Protein AF-A0A2P2IAD2-F1 (afdb_monomer_lite)

Foldseek 3Di:
DDDPDADDDDDDPPVCVQCPQVQQWDAKEWEQAPWKIKIKTKGKDKDWDFDDPPPPDDDDDDDDDDPDDPPVGTDIDIDMDMHMHMDTNSCVLVVLLVCQVRHVPPDPPAEAAYEYEYPCLVVCQVVNCVSRNHHYDYDYNVLCVLVVVLCCLQPPFQPDWDADPPDVVRIDGDNDDNDPDFDWDWDADCWIWIKTRGDSPDIDGPDTGNPGVVVLVVVLCVVPVDDDDVSSVVVVVVDD

Sequence (240 aa):
MSSRSYAGSIQLPDTNIIFRNIKSAKRFAIDIGGSLTKIAYYSTIAYRKALYNISGDDSQGTNQQSGGSESDLYETSEIERLHFVKFETKYIEQCLDFLRINLLGRESVSGKIIKVTGGGAYKYSDLIQEKLGLIVDKEDEMACLIKGCNFLLRNIPDEQFEFDKHGDPQYKFINSDPNIFPYLLVNIGSGVSIMKVESDSSYERIGGTSLGGGTFWGLGSLLTGAHGFDELLDLASEGD

InterPro domains:
  IPR004567 Type II pantothenate kinase [PF03630] (27-240)
  IPR004567 Type II pantothenate kinase [PTHR12280] (10-240)
  IPR043129 ATPase, nucleotide binding domain [SSF53067] (26-159)
  IPR043129 ATPase, nucleotide binding domain [SSF53067] (131-240)

Radius of gyration: 24.37 Å; chains: 1; bounding box: 52×89×52 Å

pLDDT: mean 82.77, std 17.88, range [31.84, 98.12]

Secondary structure (DSSP, 8-state)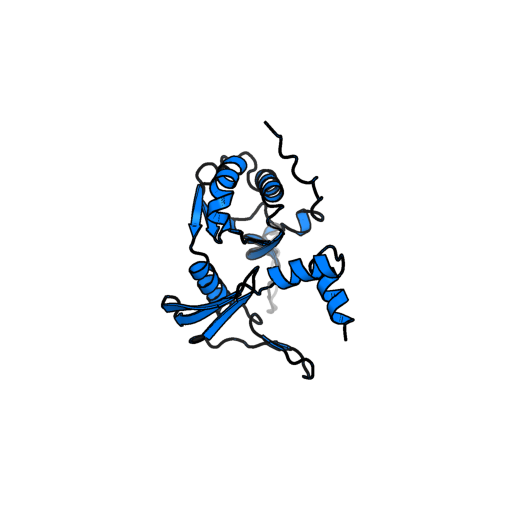:
-----PPP----S-HHHHSTTGGGEEEEEEEE-SSEEEEEEEEEEEEEEE-------------------GGGSEEEEEEEEEEEEEEEGGGHHHHHHHHHHHH--SS--TT-EEEEESTHHHHTHHHHHHHH-PEEEE--HHHHHHHHHHHHHHHSTT-EEEE-TT-SSSEEEE---S---SEEEEEESSSEEEEEESSSS-EEEEEEES-SHHHHHHHHHHHH---SHHHHHHHHHT--

Organism: NCBI:txid1518452

Structure (mmCIF, N/CA/C/O backbon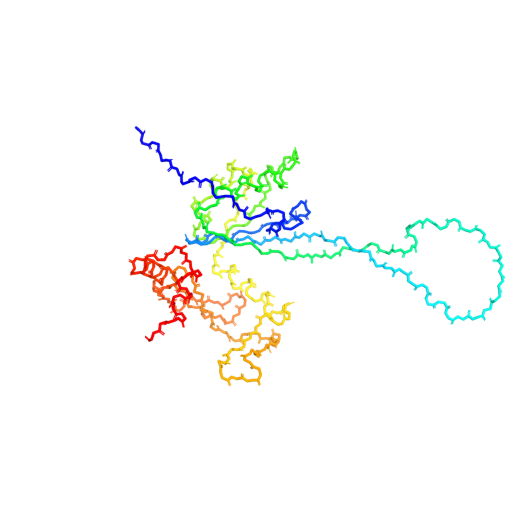e):
data_AF-A0A2P2IAD2-F1
#
_entry.id   AF-A0A2P2IAD2-F1
#
loop_
_atom_site.group_PDB
_atom_site.id
_atom_site.type_symbol
_atom_site.label_atom_id
_atom_site.label_alt_id
_atom_site.label_comp_id
_atom_site.label_asym_id
_atom_site.label_entity_id
_atom_site.label_seq_id
_atom_site.pdbx_PDB_ins_code
_atom_site.Cartn_x
_atom_site.Cartn_y
_atom_site.Cartn_z
_atom_site.occupancy
_atom_site.B_iso_or_equiv
_atom_site.auth_seq_id
_atom_site.auth_comp_id
_atom_site.auth_asym_id
_atom_site.auth_atom_id
_atom_site.pdbx_PDB_model_num
ATOM 1 N N . MET A 1 1 ? -16.824 33.385 1.724 1.00 34.34 1 MET A N 1
ATOM 2 C CA . MET A 1 1 ? -16.295 32.049 2.074 1.00 34.34 1 MET A CA 1
ATOM 3 C C . MET A 1 1 ? -16.659 31.106 0.940 1.00 34.34 1 MET A C 1
ATOM 5 O O . MET A 1 1 ? -17.838 30.883 0.718 1.00 34.34 1 MET A O 1
ATOM 9 N N . SER A 1 2 ? -15.675 30.668 0.153 1.00 32.25 2 SER A N 1
ATOM 10 C CA . SER A 1 2 ? -15.889 29.794 -1.007 1.00 32.25 2 SER A CA 1
ATOM 11 C C . SER A 1 2 ? -16.100 28.359 -0.527 1.00 32.25 2 SER A C 1
ATOM 13 O O . SER A 1 2 ? -15.163 27.746 -0.018 1.00 32.25 2 SER A O 1
ATOM 15 N N . SER A 1 3 ? -17.312 27.826 -0.670 1.00 33.31 3 SER A N 1
ATOM 16 C CA . SER A 1 3 ? -17.606 26.411 -0.439 1.00 33.31 3 SER A CA 1
ATOM 17 C C . SER A 1 3 ? -16.845 25.571 -1.467 1.00 33.31 3 SER A C 1
ATOM 19 O O . SER A 1 3 ? -17.131 25.644 -2.661 1.00 33.31 3 SER A O 1
ATOM 21 N N . ARG A 1 4 ? -15.855 24.789 -1.025 1.00 31.84 4 ARG A N 1
ATOM 22 C CA . ARG A 1 4 ? -15.232 23.758 -1.865 1.00 31.84 4 ARG A CA 1
ATOM 23 C C . ARG A 1 4 ? -16.286 22.683 -2.140 1.00 31.84 4 ARG A C 1
ATOM 25 O O . ARG A 1 4 ? -16.574 21.884 -1.256 1.00 31.84 4 ARG A O 1
ATOM 32 N N . SER A 1 5 ? -16.884 22.678 -3.331 1.00 35.00 5 SER A N 1
ATOM 33 C CA . SER A 1 5 ? -17.691 21.542 -3.781 1.00 35.00 5 SER A CA 1
ATOM 34 C C . SER A 1 5 ? -16.739 20.440 -4.238 1.00 35.00 5 SER A C 1
ATOM 36 O O . SER A 1 5 ? -16.076 20.577 -5.268 1.00 35.00 5 SER A O 1
ATOM 38 N N . TYR A 1 6 ? -16.618 19.379 -3.446 1.00 41.12 6 TYR A N 1
ATOM 39 C CA . TYR A 1 6 ? -15.834 18.209 -3.824 1.00 41.12 6 TYR A CA 1
ATOM 40 C C . TYR A 1 6 ? -16.573 17.371 -4.873 1.00 41.12 6 TYR A C 1
ATOM 42 O O . TYR A 1 6 ? -17.800 17.418 -4.973 1.00 41.12 6 TYR A O 1
ATOM 50 N N . ALA A 1 7 ? -15.793 16.650 -5.681 1.00 33.72 7 ALA A N 1
ATOM 51 C CA . ALA A 1 7 ? -16.266 15.847 -6.801 1.00 33.72 7 ALA A CA 1
ATOM 52 C C . ALA A 1 7 ? -17.394 14.884 -6.388 1.00 33.72 7 ALA A C 1
ATOM 54 O O . ALA A 1 7 ? -17.344 14.274 -5.319 1.00 33.72 7 ALA A O 1
ATOM 55 N N . GLY A 1 8 ? -18.405 14.772 -7.255 1.00 34.62 8 GLY A N 1
ATOM 56 C CA . GLY A 1 8 ? -19.574 13.921 -7.053 1.00 34.62 8 GLY A CA 1
ATOM 57 C C . GLY A 1 8 ? -19.213 12.456 -6.802 1.00 34.62 8 GLY A C 1
ATOM 58 O O . GLY A 1 8 ? -18.186 11.955 -7.260 1.00 34.62 8 GLY A O 1
ATOM 59 N N . SER A 1 9 ? -20.076 11.782 -6.042 1.00 34.31 9 SER A N 1
ATOM 60 C CA . SER A 1 9 ? -19.929 10.392 -5.617 1.00 34.31 9 SER A CA 1
ATOM 61 C C . SER A 1 9 ? -19.741 9.449 -6.808 1.00 34.31 9 SER A C 1
ATOM 63 O O . SER A 1 9 ? -20.677 9.235 -7.578 1.00 34.31 9 SER A O 1
ATOM 65 N N . ILE A 1 10 ? -18.568 8.825 -6.920 1.00 37.38 10 ILE A N 1
ATOM 66 C CA . ILE A 1 10 ? -18.459 7.563 -7.652 1.00 37.38 10 ILE A CA 1
ATOM 67 C C . ILE A 1 10 ? -19.111 6.488 -6.785 1.00 37.38 10 ILE A C 1
ATOM 69 O O . ILE A 1 10 ? -18.783 6.348 -5.605 1.00 37.38 10 ILE A O 1
ATOM 73 N N . GLN A 1 11 ? -20.045 5.736 -7.366 1.00 37.97 11 GLN A N 1
ATOM 74 C CA . GLN A 1 11 ? -20.471 4.474 -6.781 1.00 37.97 11 GLN A CA 1
ATOM 75 C C . GLN A 1 11 ? -19.302 3.499 -6.899 1.00 37.97 11 GLN A C 1
ATOM 77 O O . GLN A 1 11 ? -18.909 3.118 -8.000 1.00 37.97 11 GLN A O 1
ATOM 82 N N . LEU A 1 12 ? -18.718 3.133 -5.759 1.00 44.25 12 LEU A N 1
ATOM 83 C CA . LEU A 1 12 ? -17.781 2.018 -5.704 1.00 44.25 12 LEU A CA 1
ATOM 84 C C . LEU A 1 12 ? -18.503 0.759 -6.231 1.00 44.25 12 LEU A C 1
ATOM 86 O O . LEU A 1 12 ? -19.685 0.589 -5.909 1.00 44.25 12 LEU A O 1
ATOM 90 N N . PRO A 1 13 ? -17.833 -0.108 -7.020 1.00 49.22 13 PRO A N 1
ATOM 91 C CA . PRO A 1 13 ? -18.391 -1.390 -7.449 1.00 49.22 13 PRO A CA 1
ATOM 92 C C . PRO A 1 13 ? -18.992 -2.138 -6.263 1.00 49.22 13 PRO A C 1
ATOM 94 O O . PRO A 1 13 ? -18.511 -1.967 -5.142 1.00 49.22 13 PRO A O 1
ATOM 97 N N . ASP A 1 14 ? -20.025 -2.943 -6.522 1.00 49.31 14 ASP A N 1
ATOM 98 C CA . ASP A 1 14 ? -20.901 -3.553 -5.518 1.00 49.31 14 ASP A CA 1
ATOM 99 C C . ASP A 1 14 ? -20.151 -3.893 -4.215 1.00 49.31 14 ASP A C 1
ATOM 101 O O . ASP A 1 14 ? -19.340 -4.819 -4.142 1.00 49.31 14 ASP A O 1
ATOM 105 N N . THR A 1 15 ? -20.326 -3.039 -3.205 1.00 51.97 15 THR A N 1
ATOM 106 C CA . THR A 1 15 ? -19.369 -2.875 -2.089 1.00 51.97 15 THR A CA 1
ATOM 107 C C . THR A 1 15 ? -19.195 -4.122 -1.219 1.00 51.97 15 THR A C 1
ATOM 109 O O . THR A 1 15 ? -18.157 -4.290 -0.573 1.00 51.97 15 THR A O 1
ATOM 112 N N . ASN A 1 16 ? -20.163 -5.043 -1.273 1.00 51.88 16 ASN A N 1
ATOM 113 C CA . ASN A 1 16 ? -20.085 -6.373 -0.665 1.00 51.88 16 ASN A CA 1
ATOM 114 C C . ASN A 1 16 ? -18.981 -7.253 -1.284 1.00 51.88 16 ASN A C 1
ATOM 116 O O . ASN A 1 16 ? -18.467 -8.152 -0.618 1.00 51.88 16 ASN A O 1
ATOM 120 N N . ILE A 1 17 ? -18.597 -7.002 -2.540 1.00 59.62 17 ILE A N 1
ATOM 121 C CA . ILE A 1 17 ? -17.505 -7.706 -3.225 1.00 59.62 17 ILE A CA 1
ATOM 122 C C . ILE A 1 17 ? -16.147 -7.164 -2.775 1.00 59.62 17 ILE A C 1
ATOM 124 O O . ILE A 1 17 ? -15.214 -7.951 -2.613 1.00 59.62 17 ILE A O 1
ATOM 128 N N . ILE A 1 18 ? -16.044 -5.847 -2.565 1.00 67.50 18 ILE A N 1
ATOM 129 C CA . ILE A 1 18 ? -14.786 -5.164 -2.225 1.00 67.50 18 ILE A CA 1
ATOM 130 C C . ILE A 1 18 ? -14.412 -5.416 -0.760 1.00 67.50 18 ILE A C 1
ATOM 132 O O . ILE A 1 18 ? -13.274 -5.766 -0.457 1.00 67.50 18 ILE A O 1
ATOM 136 N N . PHE A 1 19 ? -15.373 -5.285 0.156 1.00 75.06 19 PHE A N 1
ATOM 137 C CA . PHE A 1 19 ? -15.155 -5.447 1.593 1.00 75.06 19 PHE A CA 1
ATOM 138 C C . PHE A 1 19 ? -15.789 -6.743 2.121 1.00 75.06 19 PHE A C 1
ATOM 140 O O . PHE A 1 19 ? -16.749 -6.737 2.897 1.00 75.06 19 PHE A O 1
ATOM 147 N N . ARG A 1 20 ? -15.258 -7.886 1.672 1.00 77.81 20 ARG A N 1
ATOM 148 C CA . ARG A 1 20 ? -15.748 -9.217 2.065 1.00 77.81 20 ARG A CA 1
ATOM 149 C C . ARG A 1 20 ? -15.598 -9.451 3.564 1.00 77.81 20 ARG A C 1
ATOM 151 O O . ARG A 1 20 ? -14.560 -9.174 4.147 1.00 77.81 20 ARG A O 1
ATOM 158 N N . ASN A 1 21 ? -16.632 -10.015 4.188 1.00 78.56 21 ASN A N 1
ATOM 159 C CA . ASN A 1 21 ? -16.622 -10.370 5.614 1.00 78.56 21 ASN A CA 1
ATOM 160 C C . ASN A 1 21 ? -16.284 -9.192 6.551 1.00 78.56 21 ASN A C 1
ATOM 162 O O . ASN A 1 21 ? -15.900 -9.399 7.697 1.00 78.56 21 ASN A O 1
ATOM 166 N N . ILE A 1 22 ? -16.481 -7.949 6.099 1.00 79.88 22 ILE A N 1
ATOM 167 C CA . ILE A 1 22 ? -16.132 -6.755 6.875 1.00 79.88 22 ILE A CA 1
ATOM 168 C C . ILE A 1 22 ? -16.850 -6.693 8.230 1.00 79.88 22 ILE A C 1
ATOM 170 O O . ILE A 1 22 ? -16.280 -6.229 9.209 1.00 79.88 22 ILE A O 1
ATOM 174 N N . LYS A 1 23 ? -18.066 -7.241 8.324 1.00 79.81 23 LYS A N 1
ATOM 175 C CA . LYS A 1 23 ? -18.826 -7.312 9.583 1.00 79.81 23 LYS A CA 1
ATOM 176 C C . LYS A 1 23 ? -18.169 -8.196 10.652 1.00 79.81 23 LYS A C 1
ATOM 178 O O . LYS A 1 23 ? -18.425 -7.979 11.828 1.00 79.81 23 LYS A O 1
ATOM 183 N N . SER A 1 24 ? -17.350 -9.178 10.263 1.00 78.81 24 SER A N 1
ATOM 184 C CA . SER A 1 24 ? -16.574 -10.025 11.187 1.00 78.81 24 SER A CA 1
ATOM 185 C C . SER A 1 24 ? -15.104 -9.606 11.277 1.00 78.81 24 SER A C 1
ATOM 187 O O . SER A 1 24 ? -14.268 -10.350 11.796 1.00 78.81 24 SER A O 1
ATOM 189 N N . ALA A 1 25 ? -14.760 -8.424 10.763 1.00 81.31 25 ALA A N 1
ATOM 190 C CA . ALA A 1 25 ? -13.403 -7.918 10.829 1.00 81.31 25 ALA A CA 1
ATOM 191 C C . ALA A 1 25 ? -13.024 -7.533 12.263 1.00 81.31 25 ALA A C 1
ATOM 193 O O . ALA A 1 25 ? -13.753 -6.822 12.956 1.00 81.31 25 ALA A O 1
ATOM 194 N N . LYS A 1 26 ? -11.849 -7.991 12.698 1.00 77.56 26 LYS A N 1
ATOM 195 C CA . LYS A 1 26 ? -11.378 -7.807 14.078 1.00 77.56 26 LYS A CA 1
ATOM 196 C C . LYS A 1 26 ? -10.418 -6.628 14.224 1.00 77.56 26 LYS A C 1
ATOM 198 O O . LYS A 1 26 ? -10.415 -5.969 15.262 1.00 77.56 26 LYS A O 1
ATOM 203 N N . ARG A 1 27 ? -9.589 -6.359 13.209 1.00 82.06 27 ARG A N 1
ATOM 204 C CA . ARG A 1 27 ? -8.638 -5.233 13.188 1.00 82.06 27 ARG A CA 1
ATOM 205 C C . ARG A 1 27 ? -8.482 -4.662 11.788 1.00 82.06 27 ARG A C 1
ATOM 207 O O . ARG A 1 27 ? -8.570 -5.401 10.812 1.00 82.06 27 ARG A O 1
ATOM 214 N N . PHE A 1 28 ? -8.175 -3.369 11.743 1.00 86.88 28 PHE A N 1
ATOM 215 C CA . PHE A 1 28 ? -7.931 -2.589 10.536 1.00 86.88 28 PHE A CA 1
ATOM 216 C C . PHE A 1 28 ? -6.588 -1.876 10.630 1.00 86.88 28 PHE A C 1
ATOM 218 O O . PHE A 1 28 ? -6.233 -1.350 11.687 1.00 86.88 28 PHE A O 1
ATOM 225 N N . ALA A 1 29 ? -5.890 -1.820 9.504 1.00 93.50 29 ALA A N 1
ATOM 226 C CA . ALA A 1 29 ? -4.761 -0.939 9.278 1.00 93.50 29 ALA A CA 1
ATOM 227 C C . ALA A 1 29 ? -4.952 -0.209 7.945 1.00 93.50 29 ALA A C 1
ATOM 229 O O . ALA A 1 29 ? -5.491 -0.781 6.992 1.00 93.50 29 ALA A O 1
ATOM 230 N N . ILE A 1 30 ? -4.529 1.052 7.886 1.00 95.81 30 ILE A N 1
ATOM 231 C CA . ILE A 1 30 ? -4.648 1.885 6.688 1.00 95.81 30 ILE A CA 1
ATOM 232 C C . ILE A 1 30 ? -3.280 2.478 6.339 1.00 95.81 30 ILE A C 1
ATOM 234 O O . ILE A 1 30 ? -2.652 3.116 7.176 1.00 95.81 30 ILE A O 1
ATOM 238 N N . ASP A 1 31 ? -2.838 2.314 5.098 1.00 97.69 31 ASP A N 1
ATOM 239 C CA . ASP A 1 31 ? -1.742 3.085 4.504 1.00 97.69 31 ASP A CA 1
ATOM 240 C C . ASP A 1 31 ? -2.341 4.161 3.593 1.00 97.69 31 ASP A C 1
ATOM 242 O O . ASP A 1 31 ? -2.949 3.848 2.565 1.00 97.69 31 ASP A O 1
ATOM 246 N N . ILE A 1 32 ? -2.193 5.431 3.974 1.00 97.44 32 ILE A N 1
ATOM 247 C CA . ILE A 1 32 ? -2.714 6.565 3.209 1.00 97.44 32 ILE A CA 1
ATOM 248 C C . ILE A 1 32 ? -1.559 7.247 2.473 1.00 97.44 32 ILE A C 1
ATOM 250 O O . ILE A 1 32 ? -0.937 8.189 2.971 1.00 97.44 32 ILE A O 1
ATOM 254 N N . GLY A 1 33 ? -1.305 6.794 1.247 1.00 94.75 33 GLY A N 1
ATOM 255 C CA . GLY A 1 33 ? -0.337 7.406 0.344 1.00 94.75 33 GLY A CA 1
ATOM 256 C C . GLY A 1 33 ? -0.874 8.661 -0.353 1.00 94.75 33 GLY A C 1
ATOM 257 O O . GLY A 1 33 ? -2.056 9.003 -0.271 1.00 94.75 33 GLY A O 1
ATOM 258 N N . GLY A 1 34 ? 0.002 9.339 -1.101 1.00 91.38 34 GLY A N 1
ATOM 259 C CA . GLY A 1 34 ? -0.361 10.544 -1.859 1.00 91.38 34 GLY A CA 1
ATOM 260 C C . GLY A 1 34 ? -1.426 10.294 -2.933 1.00 91.38 34 GLY A C 1
ATOM 261 O O . GLY A 1 34 ? -2.366 11.077 -3.056 1.00 91.38 34 GLY A O 1
ATOM 262 N N . SER A 1 35 ? -1.301 9.186 -3.671 1.00 90.06 35 SER A N 1
ATOM 263 C CA . SER A 1 35 ? -2.219 8.823 -4.762 1.00 90.06 35 SER A CA 1
ATOM 264 C C . SER A 1 35 ? -3.220 7.731 -4.381 1.00 90.06 35 SER A C 1
ATOM 266 O O . SER A 1 35 ? -4.384 7.812 -4.765 1.00 90.06 35 SER A O 1
ATOM 268 N N . LEU A 1 36 ? -2.784 6.714 -3.633 1.00 92.88 36 LEU A N 1
ATOM 269 C CA . LEU A 1 36 ? -3.598 5.551 -3.273 1.00 92.88 36 LEU A CA 1
ATOM 270 C C . LEU A 1 36 ? -3.655 5.361 -1.761 1.00 92.88 36 LEU A C 1
ATOM 272 O O . LEU A 1 36 ? -2.630 5.444 -1.080 1.00 92.88 36 LEU A O 1
ATOM 276 N N . THR A 1 37 ? -4.838 5.002 -1.277 1.00 95.75 37 THR A N 1
ATOM 277 C CA . THR A 1 37 ? -5.052 4.467 0.064 1.00 95.75 37 THR A CA 1
ATOM 278 C C . THR A 1 37 ? -5.204 2.956 -0.016 1.00 95.75 37 THR A C 1
ATOM 280 O O . THR A 1 37 ? -5.880 2.443 -0.911 1.00 95.75 37 THR A O 1
ATOM 283 N N . LYS A 1 38 ? -4.567 2.241 0.911 1.00 96.19 38 LYS A N 1
ATOM 284 C CA . LYS A 1 38 ? -4.674 0.791 1.057 1.00 96.19 38 LYS A CA 1
ATOM 285 C C . LYS A 1 38 ? -5.193 0.472 2.448 1.00 96.19 38 LYS A C 1
ATOM 287 O O . LYS A 1 38 ? -4.772 1.078 3.428 1.00 96.19 38 LYS A O 1
ATOM 292 N N . ILE A 1 39 ? -6.101 -0.487 2.527 1.00 94.00 39 ILE A N 1
ATOM 293 C CA . ILE A 1 39 ? -6.656 -1.003 3.771 1.00 94.00 39 ILE A CA 1
ATOM 294 C C . ILE A 1 39 ? -6.332 -2.487 3.835 1.00 94.00 39 ILE A C 1
ATOM 296 O O . ILE A 1 39 ? -6.613 -3.225 2.890 1.00 94.00 39 ILE A O 1
ATOM 300 N N . ALA A 1 40 ? -5.786 -2.908 4.970 1.00 93.50 40 ALA A N 1
ATOM 301 C CA . ALA A 1 40 ? -5.650 -4.307 5.328 1.00 93.50 40 ALA A CA 1
ATOM 302 C C . ALA A 1 40 ? -6.494 -4.593 6.572 1.00 93.50 40 ALA A C 1
ATOM 304 O O . ALA A 1 40 ? -6.475 -3.835 7.545 1.00 93.50 40 ALA A O 1
ATOM 305 N N . TYR A 1 41 ? -7.247 -5.684 6.547 1.00 89.75 41 TYR A N 1
ATOM 306 C CA . TYR A 1 41 ? -8.004 -6.154 7.703 1.00 89.75 41 TYR A CA 1
ATOM 307 C C . TYR A 1 41 ? -8.097 -7.666 7.680 1.00 89.75 41 TYR A C 1
ATOM 309 O O . TYR A 1 41 ? -8.082 -8.271 6.611 1.00 89.75 41 TYR A O 1
ATOM 317 N N . TYR A 1 42 ? -8.215 -8.279 8.853 1.00 89.00 42 TYR A N 1
ATOM 318 C CA . TYR A 1 42 ? -8.497 -9.705 8.929 1.00 89.00 42 TYR A CA 1
ATOM 319 C C . TYR A 1 42 ? -9.862 -9.964 9.559 1.00 89.00 42 TYR A C 1
ATOM 321 O O . TYR A 1 42 ? -10.301 -9.261 10.477 1.00 89.00 42 TYR A O 1
ATOM 329 N N . SER A 1 43 ? -10.536 -10.980 9.033 1.00 87.50 43 SER A N 1
ATOM 330 C CA . SER A 1 43 ? -11.855 -11.439 9.467 1.00 87.50 43 SER A CA 1
ATOM 331 C C . SER A 1 43 ? -11.828 -12.943 9.707 1.00 87.50 43 SER A C 1
ATOM 333 O O . SER A 1 43 ? -11.083 -13.648 9.021 1.00 87.50 43 SER A O 1
ATOM 335 N N . THR A 1 44 ? -12.691 -13.453 10.582 1.00 82.75 44 THR A N 1
ATOM 336 C CA . THR A 1 44 ? -12.923 -14.899 10.678 1.00 82.75 44 THR A CA 1
ATOM 337 C C . THR A 1 44 ? -13.970 -15.361 9.673 1.00 82.75 44 THR A C 1
ATOM 339 O O . THR A 1 44 ? -14.990 -14.698 9.449 1.00 82.75 44 THR A O 1
ATOM 342 N N . ILE A 1 45 ? -13.693 -16.508 9.057 1.00 82.38 45 ILE A N 1
ATOM 343 C CA . ILE A 1 45 ? -14.607 -17.235 8.183 1.00 82.38 45 ILE A CA 1
ATOM 344 C C . ILE A 1 45 ? -14.868 -18.587 8.837 1.00 82.38 45 ILE A C 1
ATOM 346 O O . ILE A 1 45 ? -13.955 -19.398 8.992 1.00 82.38 45 ILE A O 1
ATOM 350 N N . ALA A 1 46 ? -16.121 -18.817 9.221 1.00 80.94 46 ALA A N 1
ATOM 351 C CA . ALA A 1 46 ? -16.563 -20.121 9.686 1.00 80.94 46 ALA A CA 1
ATOM 352 C C . ALA A 1 46 ? -16.677 -21.073 8.492 1.00 80.94 46 ALA A C 1
ATOM 354 O O . ALA A 1 46 ? -17.283 -20.731 7.473 1.00 80.94 46 ALA A O 1
ATOM 355 N N . TYR A 1 47 ? -16.127 -22.274 8.626 1.00 81.12 47 TYR A N 1
ATOM 356 C CA . TYR A 1 47 ? -16.332 -23.355 7.674 1.00 81.12 47 TYR A CA 1
ATOM 357 C C . TYR A 1 47 ? -16.713 -24.635 8.414 1.00 81.12 47 TYR A C 1
ATOM 359 O O . TYR A 1 47 ? -16.338 -24.855 9.566 1.00 81.12 47 TYR A O 1
ATOM 367 N N . ARG A 1 48 ? -17.513 -25.467 7.747 1.00 81.44 48 ARG A N 1
ATOM 368 C CA . ARG A 1 48 ? -17.966 -26.751 8.282 1.00 81.44 48 ARG A CA 1
ATOM 369 C C . ARG A 1 48 ? -17.093 -27.850 7.707 1.00 81.44 48 ARG A C 1
ATOM 371 O O . ARG A 1 48 ? -17.021 -28.005 6.488 1.00 81.44 48 ARG A O 1
ATOM 378 N N . LYS A 1 49 ? -16.449 -28.612 8.580 1.00 78.00 49 LYS A N 1
ATOM 379 C CA . LYS A 1 49 ? -15.717 -29.820 8.226 1.00 78.00 49 LYS A CA 1
ATOM 380 C C . LYS A 1 49 ? -16.608 -31.014 8.537 1.00 78.00 49 LYS A C 1
ATOM 382 O O . LYS A 1 49 ? -16.958 -31.233 9.691 1.00 78.00 49 LYS A O 1
ATOM 387 N N . ALA A 1 50 ? -16.993 -31.765 7.511 1.00 79.69 50 ALA A N 1
ATOM 388 C CA . ALA A 1 50 ? -17.749 -32.996 7.712 1.00 79.69 50 ALA A CA 1
ATOM 389 C C . ALA A 1 50 ? -16.903 -33.998 8.515 1.00 79.69 50 ALA A C 1
ATOM 391 O O . ALA A 1 50 ? -15.736 -34.235 8.185 1.00 79.69 50 ALA A O 1
ATOM 392 N N . LEU A 1 51 ? -17.490 -34.556 9.571 1.00 76.31 51 LEU A N 1
ATOM 393 C CA . LEU A 1 51 ? -16.874 -35.611 10.365 1.00 76.31 51 LEU A CA 1
ATOM 394 C C . LEU A 1 51 ? -17.282 -36.950 9.752 1.00 76.31 51 LEU A C 1
ATOM 396 O O . LEU A 1 51 ? -18.458 -37.304 9.734 1.00 76.31 51 LEU A O 1
ATOM 400 N N . TYR A 1 52 ? -16.310 -37.687 9.221 1.00 71.44 52 TYR A N 1
ATOM 401 C CA . TYR A 1 52 ? -16.529 -39.044 8.731 1.00 71.44 52 TYR A CA 1
ATOM 402 C C . TYR A 1 52 ? -15.932 -40.021 9.737 1.00 71.44 52 TYR A C 1
ATOM 404 O O . TYR A 1 52 ? -14.722 -40.012 9.971 1.00 71.44 52 TYR A O 1
ATOM 412 N N . ASN A 1 53 ? -16.769 -40.882 10.312 1.00 64.69 53 ASN A N 1
ATOM 413 C CA . ASN A 1 53 ? -16.284 -42.025 11.073 1.00 64.69 53 ASN A CA 1
ATOM 414 C C . ASN A 1 53 ? -15.731 -43.046 10.078 1.00 64.69 53 ASN A C 1
ATOM 416 O O . ASN A 1 53 ? -16.491 -43.713 9.379 1.00 64.69 53 ASN A O 1
ATOM 420 N N . ILE A 1 54 ? -14.406 -43.179 10.009 1.00 57.41 54 ILE A N 1
ATOM 421 C CA . ILE A 1 54 ? -13.768 -44.309 9.325 1.00 57.41 54 ILE A CA 1
ATOM 422 C C . ILE A 1 54 ? -13.864 -45.516 10.268 1.00 57.41 54 ILE A C 1
ATOM 424 O O . ILE A 1 54 ? -12.881 -45.963 10.847 1.00 57.41 54 ILE A O 1
ATOM 428 N N . SER A 1 55 ? -15.080 -46.011 10.489 1.00 53.94 55 SER A N 1
ATOM 429 C CA . SER A 1 55 ? -15.312 -47.299 11.136 1.00 53.94 55 SER A CA 1
ATOM 430 C C . SER A 1 55 ? -15.235 -48.374 10.058 1.00 53.94 55 SER A C 1
ATOM 432 O O . SER A 1 55 ? -16.244 -48.795 9.500 1.00 53.94 55 SER A O 1
ATOM 434 N N . GLY A 1 56 ? -14.004 -48.750 9.725 1.00 54.81 56 GLY A N 1
ATOM 435 C CA . GLY A 1 56 ? -13.703 -50.009 9.065 1.00 54.81 56 GLY A CA 1
ATOM 436 C C . GLY A 1 56 ? -13.294 -51.021 10.123 1.00 54.81 56 GLY A C 1
ATOM 437 O O . GLY A 1 56 ? -12.105 -51.263 10.277 1.00 54.81 56 GLY A O 1
ATOM 438 N N . ASP A 1 57 ? -14.257 -51.557 10.869 1.00 48.53 57 ASP A N 1
ATOM 439 C CA . ASP A 1 57 ? -14.129 -52.917 11.388 1.00 48.53 57 ASP A CA 1
ATOM 440 C C . ASP A 1 57 ? -15.523 -53.515 11.610 1.00 48.53 57 ASP A C 1
ATOM 442 O O . ASP A 1 57 ? -16.370 -52.956 12.312 1.00 48.53 57 ASP A O 1
ATOM 446 N N . ASP A 1 58 ? -15.771 -54.623 10.922 1.00 59.94 58 ASP A N 1
ATOM 447 C CA . ASP A 1 58 ? -17.008 -55.391 10.957 1.00 59.94 58 ASP A CA 1
ATOM 448 C C . ASP A 1 58 ? -17.106 -56.128 12.297 1.00 59.94 58 ASP A C 1
ATOM 450 O O . ASP A 1 58 ? -16.359 -57.073 12.545 1.00 59.94 58 ASP A O 1
ATOM 454 N N . SER A 1 59 ? -18.067 -55.779 13.157 1.00 48.09 59 SER A N 1
ATOM 455 C CA . SER A 1 59 ? -18.742 -56.777 14.009 1.00 48.09 59 SER A CA 1
ATOM 456 C C . SER A 1 59 ? -19.998 -56.239 14.705 1.00 48.09 59 SER A C 1
ATOM 458 O O . SER A 1 59 ? -19.959 -55.522 15.696 1.00 48.09 59 SER A O 1
ATOM 460 N N . GLN A 1 60 ? -21.130 -56.656 14.137 1.00 48.59 60 GLN A N 1
ATOM 461 C CA . GLN A 1 60 ? -22.418 -56.997 14.748 1.00 48.59 60 GLN A CA 1
ATOM 462 C C . GLN A 1 60 ? -22.846 -56.331 16.073 1.00 48.59 60 GLN A C 1
ATOM 464 O O . GLN A 1 60 ? -22.463 -56.740 17.162 1.00 48.59 60 GLN A O 1
ATOM 469 N N . GLY A 1 61 ? -23.891 -55.507 15.941 1.00 47.19 61 GLY A N 1
ATOM 470 C CA . GLY A 1 61 ? -25.137 -55.722 16.679 1.00 47.19 61 GLY A CA 1
ATOM 471 C C . GLY A 1 61 ? -25.259 -55.053 18.046 1.00 47.19 61 GLY A C 1
ATOM 472 O O . GLY A 1 61 ? -24.859 -55.607 19.059 1.00 47.19 61 GLY A O 1
ATOM 473 N N . THR A 1 62 ? -25.984 -53.936 18.103 1.00 37.94 62 THR A N 1
ATOM 474 C CA . THR A 1 62 ? -27.200 -53.792 18.930 1.00 37.94 62 THR A CA 1
ATOM 475 C C . THR A 1 62 ? -27.860 -52.443 18.656 1.00 37.94 62 THR A C 1
ATOM 477 O O . THR A 1 62 ? -27.206 -51.406 18.602 1.00 37.94 62 THR A O 1
ATOM 480 N N . ASN A 1 63 ? -29.181 -52.468 18.462 1.00 49.06 63 ASN A N 1
ATOM 481 C CA . ASN A 1 63 ? -30.017 -51.279 18.337 1.00 49.06 63 ASN A CA 1
ATOM 482 C C . ASN A 1 63 ? -29.889 -50.408 19.594 1.00 49.06 63 ASN A C 1
ATOM 484 O O . ASN A 1 63 ? -30.415 -50.769 20.646 1.00 49.06 63 ASN A O 1
ATOM 488 N N . GLN A 1 64 ? -29.285 -49.231 19.457 1.00 45.81 64 GLN A N 1
ATOM 489 C CA . GLN A 1 64 ? -29.611 -48.086 20.297 1.00 45.81 64 GLN A CA 1
ATOM 490 C C . GLN A 1 64 ? -30.066 -46.945 19.393 1.00 45.81 64 GLN A C 1
ATOM 492 O O . GLN A 1 64 ? -29.325 -46.453 18.545 1.00 45.81 64 GLN A O 1
ATOM 497 N N . GLN A 1 65 ? -31.336 -46.575 19.557 1.00 50.81 65 GLN A N 1
ATOM 498 C CA . GLN A 1 65 ? -31.859 -45.297 19.102 1.00 50.81 65 GLN A CA 1
ATOM 499 C C . GLN A 1 65 ? -31.101 -44.201 19.845 1.00 50.81 65 GLN A C 1
ATOM 501 O O . GLN A 1 65 ? -31.347 -43.967 21.027 1.00 50.81 65 GLN A O 1
ATOM 506 N N . SER A 1 66 ? -30.206 -43.526 19.140 1.00 45.75 66 SER A N 1
ATOM 507 C CA . SER A 1 66 ? -29.548 -42.322 19.626 1.00 45.75 66 SER A CA 1
ATOM 508 C C . SER A 1 66 ? -29.964 -41.191 18.702 1.00 45.75 66 SER A C 1
ATOM 510 O O . SER A 1 66 ? -29.621 -41.187 17.521 1.00 45.75 66 SER A O 1
ATOM 512 N N . GLY A 1 67 ? -30.763 -40.261 19.225 1.00 47.09 67 GLY A N 1
ATOM 513 C CA . GLY A 1 67 ? -31.026 -38.989 18.566 1.00 47.09 67 GLY A CA 1
ATOM 514 C C . GLY A 1 67 ? -29.729 -38.194 18.491 1.00 47.09 67 GLY A C 1
ATOM 515 O O . GLY A 1 67 ? -29.420 -37.456 19.418 1.00 47.09 67 GLY A O 1
ATOM 516 N N . GLY A 1 68 ? -28.959 -38.392 17.422 1.00 46.28 68 GLY A N 1
ATOM 517 C CA . GLY A 1 68 ? -27.811 -37.550 17.112 1.00 46.28 68 GLY A CA 1
ATOM 518 C C . GLY A 1 68 ? -28.322 -36.179 16.697 1.00 46.28 68 GLY A C 1
ATOM 519 O O . GLY A 1 68 ? -29.112 -36.065 15.755 1.00 46.28 68 GLY A O 1
ATOM 520 N N . SER A 1 69 ? -27.935 -35.140 17.429 1.00 56.50 69 SER A N 1
ATOM 521 C CA . SER A 1 69 ? -28.194 -33.768 17.012 1.00 56.50 69 SER A CA 1
ATOM 522 C C . SER A 1 69 ? -27.432 -33.481 15.716 1.00 56.50 69 SER A C 1
ATOM 524 O O . SER A 1 69 ? -26.349 -34.011 15.488 1.00 56.50 69 SER A O 1
ATOM 526 N N . GLU A 1 70 ? -27.968 -32.600 14.867 1.00 56.78 70 GLU A N 1
ATOM 527 C CA . GLU A 1 70 ? -27.334 -32.145 13.612 1.00 56.78 70 GLU A CA 1
ATOM 528 C C . GLU A 1 70 ? -25.871 -31.669 13.807 1.00 56.78 70 GLU A C 1
ATOM 530 O O . GLU A 1 70 ? -25.082 -31.678 12.865 1.00 56.78 70 GLU A O 1
ATOM 535 N N . SER A 1 71 ? -25.500 -31.306 15.045 1.00 56.62 71 SER A N 1
ATOM 536 C CA . SER A 1 71 ? -24.144 -30.958 15.486 1.00 56.62 71 SER A CA 1
ATOM 537 C C . SER A 1 71 ? -23.108 -32.074 15.362 1.00 56.62 71 SER A C 1
ATOM 539 O O . SER A 1 71 ? -21.921 -31.772 15.352 1.00 56.62 71 SER A O 1
ATOM 541 N N . ASP A 1 72 ? -23.521 -33.339 15.284 1.00 59.94 72 ASP A N 1
ATOM 542 C CA . ASP A 1 72 ? -22.597 -34.481 15.336 1.00 59.94 72 ASP A CA 1
ATOM 543 C C . ASP A 1 72 ? -22.039 -34.845 13.945 1.00 59.94 72 ASP A C 1
ATOM 545 O O . ASP A 1 72 ? -21.141 -35.674 13.820 1.00 59.94 72 ASP A O 1
ATOM 549 N N . LEU A 1 73 ? -22.554 -34.209 12.883 1.00 69.88 73 LEU A N 1
ATOM 550 C CA . LEU A 1 73 ? -22.194 -34.479 11.484 1.00 69.88 73 LEU A CA 1
ATOM 551 C C . LEU A 1 73 ? -21.075 -33.574 10.952 1.00 69.88 73 LEU A C 1
ATOM 553 O O . LEU A 1 73 ? -20.459 -33.872 9.923 1.00 69.88 73 LEU A O 1
ATOM 557 N N . TYR A 1 74 ? -20.815 -32.449 11.616 1.00 69.88 74 TYR A N 1
ATOM 558 C CA . TYR A 1 74 ? -19.792 -31.502 11.195 1.00 69.88 74 TYR A CA 1
ATOM 559 C C . TYR A 1 74 ? -19.177 -30.766 12.381 1.00 69.88 74 TYR A C 1
ATOM 561 O O . TYR A 1 74 ? -19.866 -30.262 13.261 1.00 69.88 74 TYR A O 1
ATOM 569 N N . GLU A 1 75 ? -17.860 -30.615 12.345 1.00 78.81 75 GLU A N 1
ATOM 570 C CA . GLU A 1 75 ? -17.156 -29.683 13.212 1.00 78.81 75 GLU A CA 1
ATOM 571 C C . GLU A 1 75 ? -17.162 -28.305 12.544 1.00 78.81 75 GLU A C 1
ATOM 573 O O . GLU A 1 75 ? -16.896 -28.172 11.345 1.00 78.81 75 GLU A O 1
ATOM 578 N N . THR A 1 76 ? -17.503 -27.263 13.301 1.00 77.56 76 THR A N 1
ATOM 579 C CA . THR A 1 76 ? -17.356 -25.885 12.820 1.00 77.56 76 THR A CA 1
ATOM 580 C C . THR A 1 76 ? -16.003 -25.369 13.271 1.00 77.56 76 THR A C 1
ATOM 582 O O . THR A 1 76 ? -15.740 -25.284 14.467 1.00 77.56 76 THR A O 1
ATOM 585 N N . SER A 1 77 ? -15.158 -25.001 12.317 1.00 78.69 77 SER A N 1
ATOM 586 C CA . SER A 1 77 ? -13.866 -24.377 12.584 1.00 78.69 77 SER A CA 1
ATOM 587 C C . SER A 1 77 ? -13.846 -22.966 12.002 1.00 78.69 77 SER A C 1
ATOM 589 O O . SER A 1 77 ? -14.540 -22.662 11.028 1.00 78.69 77 SER A O 1
ATOM 591 N N . GLU A 1 78 ? -13.043 -22.088 12.594 1.00 83.69 78 GLU A N 1
ATOM 592 C CA . GLU A 1 78 ? -12.808 -20.745 12.069 1.00 83.69 78 GLU A CA 1
ATOM 593 C C . GLU A 1 78 ? -11.429 -20.685 11.417 1.00 83.69 78 GLU A C 1
ATOM 595 O O . GLU A 1 78 ? -10.443 -21.144 11.991 1.00 83.69 78 GLU A O 1
ATOM 600 N N . ILE A 1 79 ? -11.358 -20.101 10.223 1.00 84.94 79 ILE A N 1
ATOM 601 C CA . ILE A 1 79 ? -10.094 -19.659 9.634 1.00 84.94 79 ILE A CA 1
ATOM 602 C C . ILE A 1 79 ? -10.025 -18.139 9.642 1.00 84.94 79 ILE A C 1
ATOM 604 O O . ILE A 1 79 ? -11.031 -17.447 9.460 1.00 84.94 79 ILE A O 1
ATOM 608 N N . GLU A 1 80 ? -8.822 -17.616 9.824 1.00 86.50 80 GLU A N 1
ATOM 609 C CA . GLU A 1 80 ? -8.553 -16.195 9.664 1.00 86.50 80 GLU A CA 1
ATOM 610 C C . GLU A 1 80 ? -8.207 -15.905 8.206 1.00 86.50 80 GLU A C 1
ATOM 612 O O . GLU A 1 80 ? -7.453 -16.635 7.564 1.00 86.50 80 GLU A O 1
ATOM 617 N N . ARG A 1 81 ? -8.779 -14.829 7.668 1.00 87.69 81 ARG A N 1
ATOM 618 C CA . ARG A 1 81 ? -8.492 -14.358 6.316 1.00 87.69 81 ARG A CA 1
ATOM 619 C C . ARG A 1 81 ? -8.044 -12.914 6.360 1.00 87.69 81 ARG A C 1
ATOM 621 O O . ARG A 1 81 ? -8.778 -12.076 6.880 1.00 87.69 81 ARG A O 1
ATOM 628 N N . LEU A 1 82 ? -6.885 -12.641 5.768 1.00 89.75 82 LEU A N 1
ATOM 629 C CA . LEU A 1 82 ? -6.397 -11.295 5.501 1.00 89.75 82 LEU A CA 1
ATOM 630 C C . LEU A 1 82 ? -6.996 -10.781 4.185 1.00 89.75 82 LEU A C 1
ATOM 632 O O . LEU A 1 82 ? -7.009 -11.486 3.175 1.00 89.75 82 LEU A O 1
ATOM 636 N N . HIS A 1 83 ? -7.512 -9.559 4.207 1.00 90.56 83 HIS A N 1
ATOM 637 C CA . HIS A 1 83 ? -8.114 -8.881 3.065 1.00 90.56 83 HIS A CA 1
ATOM 638 C C . HIS A 1 83 ? -7.346 -7.606 2.757 1.00 90.56 83 HIS A C 1
ATOM 640 O O . HIS A 1 83 ? -6.931 -6.893 3.671 1.00 90.56 83 HIS A O 1
ATOM 646 N N . PHE A 1 84 ? -7.236 -7.299 1.467 1.00 91.69 84 PHE A N 1
ATOM 647 C CA . PHE A 1 84 ? -6.600 -6.092 0.959 1.00 91.69 84 PHE A CA 1
ATOM 648 C C . PHE A 1 84 ? -7.582 -5.326 0.087 1.00 91.69 84 PHE A C 1
ATOM 650 O O . PHE A 1 84 ? -8.213 -5.893 -0.804 1.00 91.69 84 PHE A O 1
ATOM 657 N N . VAL A 1 85 ? -7.690 -4.025 0.329 1.00 91.38 85 VAL A N 1
ATOM 658 C CA . VAL A 1 85 ? -8.482 -3.107 -0.489 1.00 91.38 85 VAL A CA 1
ATOM 659 C C . VAL A 1 85 ? -7.616 -1.910 -0.836 1.00 91.38 85 VAL A C 1
ATOM 661 O O . VAL A 1 85 ? -6.915 -1.387 0.026 1.00 91.38 85 VAL A O 1
ATOM 664 N N . LYS A 1 86 ? -7.668 -1.456 -2.088 1.00 91.31 86 LYS A N 1
ATOM 665 C CA . LYS A 1 86 ? -7.003 -0.229 -2.533 1.00 91.31 86 LYS A CA 1
ATOM 666 C C . LYS A 1 86 ? -7.972 0.655 -3.304 1.00 91.31 86 LYS A C 1
ATOM 668 O O . LYS A 1 86 ? -8.840 0.148 -4.008 1.00 91.31 86 LYS A O 1
ATOM 673 N N . PHE A 1 87 ? -7.803 1.963 -3.180 1.00 90.38 87 PHE A N 1
ATOM 674 C CA . PHE A 1 87 ? -8.562 2.964 -3.927 1.00 90.38 87 PHE A CA 1
ATOM 675 C C . PHE A 1 87 ? -7.773 4.277 -3.998 1.00 90.38 87 PHE A C 1
ATOM 677 O O . PHE A 1 87 ? -6.812 4.480 -3.253 1.00 90.38 87 PHE A O 1
ATOM 684 N N . GLU A 1 88 ? -8.155 5.182 -4.898 1.00 90.25 88 GLU A N 1
ATOM 685 C CA . GLU A 1 88 ? -7.524 6.502 -4.983 1.00 90.25 88 GLU A CA 1
ATOM 686 C C . GLU A 1 88 ? -7.771 7.327 -3.713 1.00 90.25 88 GLU A C 1
ATOM 688 O O . GLU A 1 88 ? -8.912 7.489 -3.287 1.00 90.25 88 GLU A O 1
ATOM 693 N N . THR A 1 89 ? -6.724 7.930 -3.141 1.00 93.69 89 THR A N 1
ATOM 694 C CA . THR A 1 89 ? -6.793 8.689 -1.875 1.00 93.69 89 THR A CA 1
ATOM 695 C C . THR A 1 89 ? -7.817 9.827 -1.911 1.00 93.69 89 THR A C 1
ATOM 697 O O . THR A 1 89 ? -8.354 10.208 -0.872 1.00 93.69 89 THR A O 1
ATOM 700 N N . LYS A 1 90 ? -8.160 10.352 -3.095 1.00 92.44 90 LYS A N 1
ATOM 701 C CA . LYS A 1 90 ? -9.223 11.358 -3.249 1.00 92.44 90 LYS A CA 1
ATOM 702 C C . LYS A 1 90 ? -10.604 10.868 -2.776 1.00 92.44 90 LYS A C 1
ATOM 704 O O . LYS A 1 90 ? -11.440 11.706 -2.462 1.00 92.44 90 LYS A O 1
ATOM 709 N N . TYR A 1 91 ? -10.812 9.550 -2.675 1.00 92.69 91 TYR A N 1
ATOM 710 C CA . TYR A 1 91 ? -12.052 8.921 -2.204 1.00 92.69 91 TYR A CA 1
ATOM 711 C C . TYR A 1 91 ? -12.034 8.488 -0.728 1.00 92.69 91 TYR A C 1
ATOM 713 O O . TYR A 1 91 ? -12.908 7.741 -0.282 1.00 92.69 91 TYR A O 1
ATOM 721 N N . ILE A 1 92 ? -11.034 8.921 0.050 1.00 94.56 92 ILE A N 1
ATOM 722 C CA . ILE A 1 92 ? -10.900 8.529 1.461 1.00 94.56 92 ILE A CA 1
ATOM 723 C C . ILE A 1 92 ? -12.139 8.864 2.283 1.00 94.56 92 ILE A C 1
ATOM 725 O O . ILE A 1 92 ? -12.576 8.049 3.087 1.00 94.56 92 ILE A O 1
ATOM 729 N N . GLU A 1 93 ? -12.750 10.022 2.054 1.00 93.69 93 GLU A N 1
ATOM 730 C CA . GLU A 1 93 ? -13.909 10.446 2.827 1.00 93.69 93 GLU A CA 1
ATOM 731 C C . GLU A 1 93 ? -15.112 9.516 2.616 1.00 93.69 93 GLU A C 1
ATOM 733 O O . GLU A 1 93 ? -15.714 9.061 3.589 1.00 93.69 93 GLU A O 1
ATOM 738 N N . GLN A 1 94 ? -15.403 9.163 1.360 1.00 90.94 94 GLN A N 1
ATOM 739 C CA . GLN A 1 94 ? -16.477 8.235 1.007 1.00 90.94 94 GLN A CA 1
ATOM 740 C C . GLN A 1 94 ? -16.209 6.838 1.577 1.00 90.94 94 GLN A C 1
ATOM 742 O O . GLN A 1 94 ? -17.128 6.169 2.051 1.00 90.94 94 GLN A O 1
ATOM 747 N N . CYS A 1 95 ? -14.945 6.401 1.579 1.00 91.25 95 CYS A N 1
ATOM 748 C CA . CYS A 1 95 ? -14.564 5.149 2.221 1.00 91.25 95 CYS A CA 1
ATOM 749 C C . CYS A 1 95 ? -14.819 5.195 3.736 1.00 91.25 95 CYS A C 1
ATOM 751 O O . CYS A 1 95 ? -15.342 4.232 4.289 1.00 91.25 95 CYS A O 1
ATOM 753 N N . LEU A 1 96 ? -14.484 6.291 4.422 1.00 90.81 96 LEU A N 1
ATOM 754 C CA . LEU A 1 96 ? -14.734 6.424 5.861 1.00 90.81 96 LEU A CA 1
ATOM 755 C C . LEU A 1 96 ? -16.235 6.411 6.180 1.00 90.81 96 LEU A C 1
ATOM 757 O O . LEU A 1 96 ? -16.640 5.751 7.134 1.00 90.81 96 LEU A O 1
ATOM 761 N N . ASP A 1 97 ? -17.070 7.055 5.361 1.00 89.25 97 ASP A N 1
ATOM 762 C CA . ASP A 1 97 ? -18.530 6.970 5.507 1.00 89.25 97 ASP A CA 1
ATOM 763 C C . ASP A 1 97 ? -19.032 5.527 5.342 1.00 89.25 97 ASP A C 1
ATOM 765 O O . ASP A 1 97 ? -19.846 5.047 6.136 1.00 89.25 97 ASP A O 1
ATOM 769 N N . PHE A 1 98 ? -18.497 4.795 4.362 1.00 86.38 98 PHE A N 1
ATOM 770 C CA . PHE A 1 98 ? -18.814 3.381 4.168 1.00 86.38 98 PHE A CA 1
ATOM 771 C C . PHE A 1 98 ? -18.410 2.525 5.378 1.00 86.38 98 PHE A C 1
ATOM 773 O O . PHE A 1 98 ? -19.211 1.717 5.861 1.00 86.38 98 PHE A O 1
ATOM 780 N N . LEU A 1 99 ? -17.190 2.707 5.891 1.00 85.56 99 LEU A N 1
ATOM 781 C CA . LEU A 1 99 ? -16.695 1.986 7.065 1.00 85.56 99 LEU A CA 1
ATOM 782 C C . LEU A 1 99 ? -17.552 2.290 8.295 1.00 85.56 99 LEU A C 1
ATOM 784 O O . LEU A 1 99 ? -17.916 1.369 9.023 1.00 85.56 99 LEU A O 1
ATOM 788 N N . ARG A 1 100 ? -17.953 3.551 8.490 1.00 84.50 100 ARG A N 1
ATOM 789 C CA . ARG A 1 100 ? -18.846 3.958 9.580 1.00 84.50 100 ARG A CA 1
ATOM 790 C C . ARG A 1 100 ? -20.150 3.160 9.573 1.00 84.50 100 ARG A C 1
ATOM 792 O O . ARG A 1 100 ? -20.571 2.669 10.616 1.00 84.50 100 ARG A O 1
ATOM 799 N N . ILE A 1 101 ? -20.775 3.014 8.405 1.00 82.56 101 ILE A N 1
ATOM 800 C CA . ILE A 1 101 ? -22.057 2.311 8.254 1.00 82.56 101 ILE A CA 1
ATOM 801 C C . ILE A 1 101 ? -21.901 0.798 8.472 1.00 82.56 101 ILE A C 1
ATOM 803 O O . ILE A 1 101 ? -22.764 0.175 9.090 1.00 82.56 101 ILE A O 1
ATOM 807 N N . ASN A 1 102 ? -20.814 0.202 7.972 1.00 78.94 102 ASN A N 1
ATOM 808 C CA . ASN A 1 102 ? -20.670 -1.257 7.901 1.00 78.94 102 ASN A CA 1
ATOM 809 C C . ASN A 1 102 ? -19.926 -1.890 9.083 1.00 78.94 102 ASN A C 1
ATOM 811 O O . ASN A 1 102 ? -20.154 -3.065 9.368 1.00 78.94 102 ASN A O 1
ATOM 815 N N . LEU A 1 103 ? -19.056 -1.140 9.763 1.00 73.06 103 LEU A N 1
ATOM 816 C CA . LEU A 1 103 ? -18.283 -1.631 10.909 1.00 73.06 103 LEU A CA 1
ATOM 817 C C . LEU A 1 103 ? -18.871 -1.249 12.257 1.00 73.06 103 LEU A C 1
ATOM 819 O O . LEU A 1 103 ? -18.713 -1.990 13.222 1.00 73.06 103 LEU A O 1
ATOM 823 N N . LEU A 1 104 ? -19.518 -0.089 12.350 1.00 66.75 104 LEU A N 1
ATOM 824 C CA . LEU A 1 104 ? -19.829 0.537 13.637 1.00 66.75 104 LEU A CA 1
ATOM 825 C C . LEU A 1 104 ? -21.306 0.366 14.017 1.00 66.75 104 LEU A C 1
ATOM 827 O O . LEU A 1 104 ? -21.929 1.281 14.552 1.00 66.75 104 LEU A O 1
ATOM 831 N N . GLY A 1 105 ? -21.893 -0.797 13.719 1.00 55.25 105 GLY A N 1
ATOM 832 C CA . GLY A 1 105 ? -23.288 -1.099 14.038 1.00 55.25 105 GLY A CA 1
ATOM 833 C C . GLY A 1 105 ? -23.599 -0.912 15.529 1.00 55.25 105 GLY A C 1
ATOM 834 O O . GLY A 1 105 ? -23.323 -1.803 16.315 1.00 55.25 105 GLY A O 1
ATOM 835 N N . ARG A 1 106 ? -24.188 0.241 15.887 1.00 49.66 106 ARG A N 1
ATOM 836 C CA . ARG A 1 106 ? -24.794 0.679 17.172 1.00 49.66 106 ARG A CA 1
ATOM 837 C C . ARG A 1 106 ? -24.005 0.516 18.485 1.00 49.66 106 ARG A C 1
ATOM 839 O O . ARG A 1 106 ? -24.356 1.203 19.441 1.00 49.66 106 ARG A O 1
ATOM 846 N N . GLU A 1 107 ? -22.961 -0.300 18.566 1.00 55.62 107 GLU A N 1
ATOM 8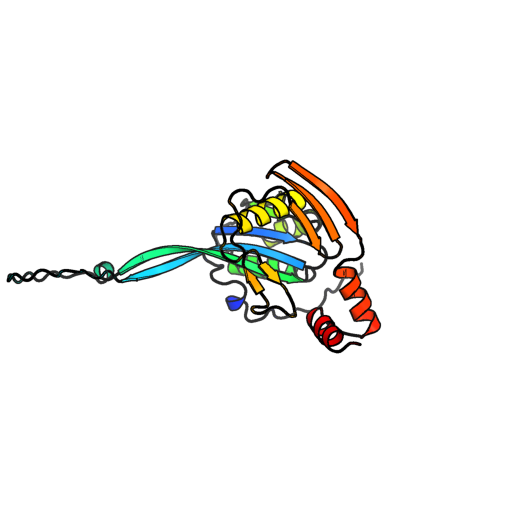47 C CA . GLU A 1 107 ? -22.058 -0.341 19.718 1.00 55.62 107 GLU A CA 1
ATOM 848 C C . GLU A 1 107 ? -20.990 0.746 19.596 1.00 55.62 107 GLU A C 1
ATOM 850 O O . GLU A 1 107 ? -20.395 0.947 18.538 1.00 55.62 107 GLU A O 1
ATOM 855 N N . SER A 1 108 ? -20.762 1.482 20.686 1.00 54.44 108 SER A N 1
ATOM 856 C CA . SER A 1 108 ? -19.834 2.610 20.703 1.00 54.44 108 SER A CA 1
ATOM 857 C C . SER A 1 108 ? -18.404 2.126 20.471 1.00 54.44 108 SER A C 1
ATOM 859 O O . SER A 1 108 ? -17.754 1.568 21.351 1.00 54.44 108 SER A O 1
ATOM 861 N N . VAL A 1 109 ? -17.905 2.354 19.261 1.00 63.53 109 VAL A N 1
ATOM 862 C CA . VAL A 1 109 ? -16.512 2.091 18.861 1.00 63.53 109 VAL A CA 1
ATOM 863 C C . VAL A 1 109 ? -15.584 3.227 19.320 1.00 63.53 109 VAL A C 1
ATOM 865 O O . VAL A 1 109 ? -14.377 3.199 19.082 1.00 63.53 109 VAL A O 1
ATOM 868 N N . SER A 1 110 ? -16.160 4.204 20.031 1.00 63.59 110 SER A N 1
ATOM 869 C CA . SER A 1 110 ? -15.475 5.328 20.652 1.00 63.59 110 SER A CA 1
ATOM 870 C C . SER A 1 110 ? -14.333 4.838 21.535 1.00 63.59 110 SER A C 1
ATOM 872 O O . SER A 1 110 ? -14.544 4.095 22.492 1.00 63.59 110 SER A O 1
ATOM 874 N N . GLY A 1 111 ? -13.117 5.276 21.217 1.00 66.25 111 GLY A N 1
ATOM 875 C CA . GLY A 1 111 ? -11.915 4.956 21.989 1.00 66.25 111 GLY A CA 1
ATOM 876 C C . GLY A 1 111 ? -11.160 3.705 21.533 1.00 66.25 111 GLY A C 1
ATOM 877 O O . GLY A 1 111 ? -10.114 3.403 22.106 1.00 66.25 111 GLY A O 1
ATOM 878 N N . LYS A 1 112 ? -11.617 2.994 20.491 1.00 82.81 112 LYS A N 1
ATOM 879 C CA . LYS A 1 112 ? -10.779 1.971 19.841 1.00 82.81 112 LYS A CA 1
ATOM 880 C C . LYS A 1 112 ? -9.704 2.627 18.974 1.00 82.81 112 LYS A C 1
ATOM 882 O O . LYS A 1 112 ? -9.892 3.725 18.454 1.00 82.81 112 LYS A O 1
ATOM 887 N N . ILE A 1 113 ? -8.582 1.932 18.817 1.00 88.94 113 ILE A N 1
ATOM 888 C CA . ILE A 1 113 ? -7.417 2.415 18.073 1.00 88.94 113 ILE A CA 1
ATOM 889 C C . ILE A 1 113 ? -7.446 1.877 16.641 1.00 88.94 113 ILE A C 1
ATOM 891 O O . ILE A 1 113 ? -7.684 0.686 16.430 1.00 88.94 113 ILE A O 1
ATOM 895 N N . ILE A 1 114 ? -7.150 2.742 15.671 1.00 90.94 114 ILE A N 1
ATOM 896 C CA . ILE A 1 114 ? -6.847 2.363 14.290 1.00 90.94 114 ILE A CA 1
ATOM 897 C C . ILE A 1 114 ? -5.400 2.714 13.968 1.00 90.94 114 ILE A C 1
ATOM 899 O O . ILE A 1 114 ? -4.965 3.838 14.214 1.00 90.94 114 ILE A O 1
ATOM 903 N N . LYS A 1 115 ? -4.659 1.749 13.414 1.00 95.56 115 LYS A N 1
ATOM 904 C CA . LYS A 1 115 ? -3.278 1.977 12.985 1.00 95.56 115 LYS A CA 1
ATOM 905 C C . LYS A 1 115 ? -3.260 2.544 11.577 1.00 95.56 115 LYS A C 1
ATOM 907 O O . LYS A 1 115 ? -3.858 1.969 10.665 1.00 95.56 115 LYS A O 1
ATOM 912 N N . VAL A 1 116 ? -2.596 3.680 11.417 1.00 97.38 116 VAL A N 1
ATOM 913 C CA . VAL A 1 116 ? -2.537 4.406 10.151 1.00 97.38 116 VAL A CA 1
ATOM 914 C C . VAL A 1 116 ? -1.095 4.776 9.851 1.00 97.38 116 VAL A C 1
ATOM 916 O O . VAL A 1 116 ? -0.394 5.304 10.707 1.00 97.38 116 VAL A O 1
ATOM 919 N N . THR A 1 117 ? -0.656 4.520 8.628 1.00 97.94 117 THR A N 1
ATOM 920 C CA . THR A 1 117 ? 0.673 4.885 8.143 1.00 97.94 117 THR A CA 1
ATOM 921 C C . THR A 1 117 ? 0.588 5.668 6.830 1.00 97.94 117 THR A C 1
ATOM 923 O O . THR A 1 117 ? -0.507 5.968 6.340 1.00 97.94 117 THR A O 1
ATOM 926 N N . GLY A 1 118 ? 1.742 6.054 6.291 1.00 96.12 118 GLY A N 1
ATOM 927 C CA . GLY A 1 118 ? 1.858 6.921 5.125 1.00 96.12 118 GLY A CA 1
ATOM 928 C C . GLY A 1 118 ? 1.678 8.403 5.462 1.00 96.12 118 GLY A C 1
ATOM 929 O O . GLY A 1 118 ? 1.157 8.779 6.516 1.00 96.12 118 GLY A O 1
ATOM 930 N N . GLY A 1 119 ? 2.076 9.288 4.544 1.00 93.62 119 GLY A N 1
ATOM 931 C CA . GLY A 1 119 ? 1.944 10.741 4.737 1.00 93.62 119 GLY A CA 1
ATOM 932 C C . GLY A 1 119 ? 0.510 11.211 5.040 1.00 93.62 119 GLY A C 1
ATOM 933 O O . GLY A 1 119 ? 0.297 12.202 5.745 1.00 93.62 119 GLY A O 1
ATOM 934 N N . GLY A 1 120 ? -0.500 10.479 4.566 1.00 95.06 120 GLY A N 1
ATOM 935 C CA . GLY A 1 120 ? -1.902 10.755 4.853 1.00 95.06 120 GLY A CA 1
ATOM 936 C C . GLY A 1 120 ? -2.331 10.453 6.293 1.00 95.06 120 GLY A C 1
ATOM 937 O O . GLY A 1 120 ? -3.329 11.024 6.731 1.00 95.06 120 GLY A O 1
ATOM 938 N N . ALA A 1 121 ? -1.567 9.669 7.065 1.00 95.94 121 ALA A N 1
ATOM 939 C CA . ALA A 1 121 ? -1.814 9.466 8.497 1.00 95.94 121 ALA A CA 1
ATOM 940 C C . ALA A 1 121 ? -1.817 10.791 9.277 1.00 95.94 121 ALA A C 1
ATOM 942 O O . ALA A 1 121 ? -2.557 10.955 10.245 1.00 95.94 121 ALA A O 1
ATOM 943 N N . TYR A 1 122 ? -1.021 11.769 8.833 1.00 94.25 122 TYR A N 1
ATOM 944 C CA . TYR A 1 122 ? -1.013 13.117 9.398 1.00 94.25 122 TYR A CA 1
ATOM 945 C C . TYR A 1 122 ? -2.165 13.960 8.858 1.00 94.25 122 TYR A C 1
ATOM 947 O O . TYR A 1 122 ? -2.881 14.587 9.632 1.00 94.25 122 TYR A O 1
ATOM 955 N N . LYS A 1 123 ? -2.358 13.948 7.535 1.00 96.06 123 LYS A N 1
ATOM 956 C CA . LYS A 1 123 ? -3.330 14.801 6.836 1.00 96.06 123 LYS A CA 1
ATOM 957 C C . LYS A 1 123 ? -4.788 14.474 7.170 1.00 96.06 123 LYS A C 1
ATOM 959 O O . LYS A 1 123 ? -5.609 15.382 7.208 1.00 96.06 123 LYS A O 1
ATOM 964 N N . TYR A 1 124 ? -5.113 13.197 7.364 1.00 96.25 124 TYR A N 1
ATOM 965 C CA . TYR A 1 124 ? -6.490 12.716 7.524 1.00 96.25 124 TYR A CA 1
ATOM 966 C C . TYR A 1 124 ? -6.813 12.258 8.952 1.00 96.25 124 TYR A C 1
ATOM 968 O O . TYR A 1 124 ? -7.891 11.717 9.180 1.00 96.25 124 TYR A O 1
ATOM 976 N N . SER A 1 125 ? -5.910 12.490 9.913 1.00 95.19 125 SER A N 1
ATOM 977 C CA . SER A 1 125 ? -6.081 12.094 11.319 1.00 95.19 125 SER A CA 1
ATOM 978 C C . SER A 1 125 ? -7.414 12.583 11.896 1.00 95.19 125 SER A C 1
ATOM 980 O O . SER A 1 125 ? -8.197 11.783 12.407 1.00 95.19 125 SER A O 1
ATOM 982 N N . ASP A 1 126 ? -7.692 13.881 11.754 1.00 95.31 126 ASP A N 1
ATOM 983 C CA . ASP A 1 126 ? -8.888 14.513 12.319 1.00 95.31 126 ASP A CA 1
ATOM 984 C C . ASP A 1 126 ? -10.162 14.004 11.632 1.00 95.31 126 ASP A C 1
ATOM 986 O O . ASP A 1 126 ? -11.144 13.691 12.296 1.00 95.31 126 ASP A O 1
ATOM 990 N N . LEU A 1 127 ? -10.121 13.821 10.306 1.00 95.06 127 LEU A N 1
ATOM 991 C CA . LEU A 1 127 ? -11.246 13.291 9.531 1.00 95.06 127 LEU A CA 1
ATOM 992 C C . LEU A 1 127 ? -11.607 11.858 9.952 1.00 95.06 127 LEU A C 1
ATOM 994 O O . LEU A 1 127 ? -12.783 11.511 10.050 1.00 95.06 127 LEU A O 1
ATOM 998 N N . ILE A 1 128 ? -10.602 11.014 10.205 1.00 92.81 128 ILE A N 1
ATOM 999 C CA . ILE A 1 128 ? -10.806 9.639 10.680 1.00 92.81 128 ILE A CA 1
ATOM 1000 C C . ILE A 1 128 ? -11.433 9.649 12.077 1.00 92.81 128 ILE A C 1
ATOM 1002 O O . ILE A 1 128 ? -12.397 8.918 12.316 1.00 92.81 128 ILE A O 1
ATOM 1006 N N . GLN A 1 129 ? -10.916 10.487 12.980 1.00 91.94 129 GLN A N 1
ATOM 1007 C CA . GLN A 1 129 ? -11.466 10.653 14.327 1.00 91.94 129 GLN A CA 1
ATOM 1008 C C . GLN A 1 129 ? -12.918 11.140 14.284 1.00 91.94 129 GLN A C 1
ATOM 1010 O O . GLN A 1 129 ? -13.772 10.562 14.953 1.00 91.94 129 GLN A O 1
ATOM 1015 N N . GLU A 1 130 ? -13.218 12.144 13.461 1.00 91.69 130 GLU A N 1
ATOM 1016 C CA . GLU A 1 130 ? -14.561 12.706 13.304 1.00 91.69 130 GLU A CA 1
ATOM 1017 C C . GLU A 1 130 ? -15.558 11.676 12.753 1.00 91.69 130 GLU A C 1
ATOM 1019 O O . GLU A 1 130 ? -16.650 11.507 13.300 1.00 91.69 130 GLU A O 1
ATOM 1024 N N . LYS A 1 131 ? -15.196 10.963 11.677 1.00 90.06 131 LYS A N 1
ATOM 1025 C CA . LYS A 1 131 ? -16.128 10.051 10.997 1.00 90.06 131 LYS A CA 1
ATOM 1026 C C . LYS A 1 131 ? -16.288 8.707 11.693 1.00 90.06 131 LYS A C 1
ATOM 1028 O O . LYS A 1 131 ? -17.390 8.158 11.678 1.00 90.06 131 LYS A O 1
ATOM 1033 N N . LEU A 1 132 ? -15.219 8.164 12.278 1.00 87.12 132 LEU A N 1
ATOM 1034 C CA . LEU A 1 132 ? -15.225 6.817 12.858 1.00 87.12 132 LEU A CA 1
ATOM 1035 C C . LEU A 1 132 ? -15.230 6.800 14.393 1.00 87.12 132 LEU A C 1
ATOM 1037 O O . LEU A 1 132 ? -15.526 5.759 14.975 1.00 87.12 132 LEU A O 1
ATOM 1041 N N . GLY A 1 133 ? -14.892 7.906 15.065 1.00 86.44 133 GLY A N 1
ATOM 1042 C CA . GLY A 1 133 ? -14.722 7.933 16.525 1.00 86.44 133 GLY A CA 1
ATOM 1043 C C . GLY A 1 133 ? -13.522 7.115 17.027 1.00 86.44 133 GLY A C 1
ATOM 1044 O O . GLY A 1 133 ? -13.451 6.779 18.211 1.00 86.44 133 GLY A O 1
ATOM 1045 N N . LEU A 1 134 ? -12.598 6.757 16.128 1.00 87.06 134 LEU A N 1
ATOM 1046 C CA . LEU A 1 134 ? -11.413 5.949 16.422 1.00 87.06 134 LEU A CA 1
ATOM 1047 C C . LEU A 1 134 ? -10.217 6.838 16.744 1.00 87.06 134 LEU A C 1
ATOM 1049 O O . LEU A 1 134 ? -10.006 7.862 16.102 1.00 87.06 134 LEU A O 1
ATOM 1053 N N . ILE A 1 135 ? -9.384 6.405 17.686 1.00 90.31 135 ILE A N 1
ATOM 1054 C CA . ILE A 1 135 ? -8.103 7.047 17.975 1.00 90.31 135 ILE A CA 1
ATOM 1055 C C . ILE A 1 135 ? -7.105 6.615 16.900 1.00 90.31 135 ILE A C 1
ATOM 1057 O O . ILE A 1 135 ? -6.827 5.426 16.742 1.00 90.31 135 ILE A O 1
ATOM 1061 N N . VAL A 1 136 ? -6.574 7.583 16.158 1.00 93.81 136 VAL A N 1
ATOM 1062 C CA . VAL A 1 136 ? -5.550 7.342 15.139 1.00 93.81 136 VAL A CA 1
ATOM 1063 C C . VAL A 1 136 ? -4.199 7.152 15.815 1.00 93.81 136 VAL A C 1
ATOM 1065 O O . VAL A 1 136 ? -3.673 8.073 16.437 1.00 93.81 136 VAL A O 1
ATOM 1068 N N . ASP A 1 137 ? -3.643 5.959 15.656 1.00 95.69 137 ASP A N 1
ATOM 1069 C CA . ASP A 1 137 ? -2.286 5.613 16.057 1.00 95.69 137 ASP A CA 1
ATOM 1070 C C . ASP A 1 137 ? -1.394 5.592 14.814 1.00 95.69 137 ASP A C 1
ATOM 1072 O O . ASP A 1 137 ? -1.611 4.807 13.885 1.00 95.69 137 ASP A O 1
ATOM 1076 N N . LYS A 1 138 ? -0.459 6.542 14.760 1.00 97.12 138 LYS A N 1
ATOM 1077 C CA . LYS A 1 138 ? 0.351 6.824 13.573 1.00 97.12 138 LYS A CA 1
ATOM 1078 C C . LYS A 1 138 ? 1.604 5.967 13.607 1.00 97.12 138 LYS A C 1
ATOM 1080 O O . LYS A 1 138 ? 2.412 6.088 14.522 1.00 97.12 138 LYS A O 1
ATOM 1085 N N . GLU A 1 139 ? 1.783 5.159 12.578 1.00 97.19 139 GLU A N 1
ATOM 1086 C CA . GLU A 1 139 ? 2.938 4.284 12.422 1.00 97.19 139 GLU A CA 1
ATOM 1087 C C . GLU A 1 139 ? 3.873 4.819 11.335 1.00 97.19 139 GLU A C 1
ATOM 1089 O O . GLU A 1 139 ? 3.421 5.362 10.322 1.00 97.19 139 GLU A O 1
ATOM 1094 N N . ASP A 1 140 ? 5.179 4.634 11.522 1.00 95.69 140 ASP A N 1
ATOM 1095 C CA . ASP A 1 140 ? 6.187 5.009 10.528 1.00 95.69 140 ASP A CA 1
ATOM 1096 C C . ASP A 1 140 ? 6.022 4.195 9.230 1.00 95.69 140 ASP A C 1
ATOM 1098 O O . ASP A 1 140 ? 5.949 2.963 9.259 1.00 95.69 140 ASP A O 1
ATOM 1102 N N . GLU A 1 141 ? 5.970 4.894 8.091 1.00 93.94 141 GLU A N 1
ATOM 1103 C CA . GLU A 1 141 ? 5.699 4.310 6.765 1.00 93.94 141 GLU A CA 1
ATOM 1104 C C . GLU A 1 141 ? 6.745 3.271 6.377 1.00 93.94 141 GLU A C 1
ATOM 1106 O O . GLU A 1 141 ? 6.420 2.178 5.914 1.00 93.94 141 GLU A O 1
ATOM 1111 N N . MET A 1 142 ? 8.009 3.586 6.629 1.00 92.12 142 MET A N 1
ATOM 1112 C CA . MET A 1 142 ? 9.138 2.748 6.260 1.00 92.12 142 MET A CA 1
ATOM 1113 C C . MET A 1 142 ? 9.216 1.494 7.137 1.00 92.12 142 MET A C 1
ATOM 1115 O O . MET A 1 142 ? 9.404 0.390 6.624 1.00 92.12 142 MET A O 1
ATOM 1119 N N . ALA A 1 143 ? 8.994 1.640 8.444 1.00 95.62 143 ALA A N 1
ATOM 1120 C CA . ALA A 1 143 ? 8.913 0.523 9.375 1.00 95.62 143 ALA A CA 1
ATOM 1121 C C . ALA A 1 143 ? 7.747 -0.414 9.038 1.00 95.62 143 ALA A C 1
ATOM 1123 O O . ALA A 1 143 ? 7.914 -1.633 9.050 1.00 95.62 143 ALA A O 1
ATOM 1124 N N . CYS A 1 144 ? 6.570 0.136 8.724 1.00 96.75 144 CYS A N 1
ATOM 1125 C CA . CYS A 1 144 ? 5.403 -0.647 8.318 1.00 96.75 144 CYS A CA 1
ATOM 1126 C C . CYS A 1 144 ? 5.646 -1.401 7.009 1.00 96.75 144 CYS A C 1
ATOM 1128 O O . CYS A 1 144 ? 5.331 -2.589 6.929 1.00 96.75 144 CYS A O 1
ATOM 1130 N N . LEU A 1 145 ? 6.252 -0.746 6.017 1.00 96.12 145 LEU A N 1
ATOM 1131 C CA . LEU A 1 145 ? 6.598 -1.363 4.742 1.00 96.12 145 LEU A CA 1
ATOM 1132 C C . LEU A 1 145 ? 7.544 -2.559 4.922 1.00 96.12 145 LEU A C 1
ATOM 1134 O O . LEU A 1 145 ? 7.278 -3.632 4.387 1.00 96.12 145 LEU A O 1
ATOM 1138 N N . ILE A 1 146 ? 8.622 -2.399 5.694 1.00 96.62 146 ILE A N 1
ATOM 1139 C CA . ILE A 1 146 ? 9.610 -3.467 5.909 1.00 96.62 146 ILE A CA 1
ATOM 1140 C C . ILE A 1 146 ? 9.005 -4.616 6.712 1.00 96.62 146 ILE A C 1
ATOM 1142 O O . ILE A 1 146 ? 9.110 -5.768 6.298 1.00 96.62 146 ILE A O 1
ATOM 1146 N N . LYS A 1 147 ? 8.305 -4.316 7.814 1.00 96.06 147 LYS A N 1
ATOM 1147 C CA . LYS A 1 147 ? 7.632 -5.342 8.627 1.00 96.06 147 LYS A CA 1
ATOM 1148 C C . LYS A 1 147 ? 6.602 -6.125 7.812 1.00 96.06 147 LYS A C 1
ATOM 1150 O O . LYS A 1 147 ? 6.549 -7.346 7.923 1.00 96.06 147 LYS A O 1
ATOM 1155 N N . GLY A 1 148 ? 5.799 -5.433 7.001 1.00 94.69 148 GLY A N 1
ATOM 1156 C CA . GLY A 1 148 ? 4.795 -6.050 6.135 1.00 94.69 148 GLY A CA 1
ATOM 1157 C C . GLY A 1 148 ? 5.422 -6.926 5.053 1.00 94.69 148 GLY A C 1
ATOM 1158 O O . GLY A 1 148 ? 5.035 -8.080 4.913 1.00 94.69 148 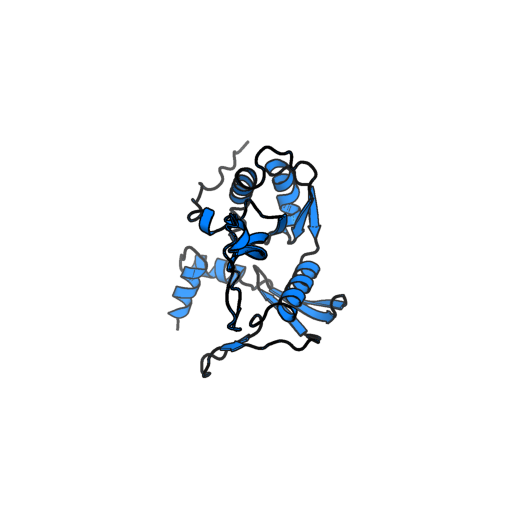GLY A O 1
ATOM 1159 N N . CYS A 1 149 ? 6.433 -6.414 4.348 1.00 94.94 149 CYS A N 1
ATOM 1160 C CA . CYS A 1 149 ? 7.163 -7.159 3.321 1.00 94.94 149 CYS A CA 1
ATOM 1161 C C . CYS A 1 149 ? 7.804 -8.431 3.897 1.00 94.94 149 CYS A C 1
ATOM 1163 O O . CYS A 1 149 ? 7.551 -9.530 3.411 1.00 94.94 149 CYS A O 1
ATOM 1165 N N . ASN A 1 150 ? 8.534 -8.311 5.010 1.00 95.00 150 ASN A N 1
ATOM 1166 C CA . ASN A 1 150 ? 9.161 -9.455 5.674 1.00 95.00 150 ASN A CA 1
ATOM 1167 C C . ASN A 1 150 ? 8.143 -10.479 6.173 1.00 95.00 150 ASN A C 1
ATOM 1169 O O . ASN A 1 150 ? 8.413 -11.679 6.157 1.00 95.00 150 ASN A O 1
ATOM 1173 N N . PHE A 1 151 ? 6.982 -10.021 6.649 1.00 92.88 151 PHE A N 1
ATOM 1174 C CA . PHE A 1 151 ? 5.899 -10.914 7.039 1.00 92.88 151 PHE A CA 1
ATOM 1175 C C . PHE A 1 151 ? 5.405 -11.728 5.841 1.00 92.88 151 PHE A C 1
ATOM 1177 O O . PHE A 1 151 ? 5.303 -12.947 5.961 1.00 92.88 151 PHE A O 1
ATOM 1184 N N . LEU A 1 152 ? 5.141 -11.086 4.700 1.00 91.75 152 LEU A N 1
ATOM 1185 C CA . LEU A 1 152 ? 4.651 -11.778 3.510 1.00 91.75 152 LEU A CA 1
ATOM 1186 C C . LEU A 1 152 ? 5.690 -12.775 2.980 1.00 91.75 152 LEU A C 1
ATOM 1188 O O . LEU A 1 152 ? 5.380 -13.957 2.881 1.00 91.75 152 LEU A O 1
ATOM 1192 N N . LEU A 1 153 ? 6.943 -12.345 2.794 1.00 92.00 153 LEU A N 1
ATOM 1193 C CA . LEU A 1 153 ? 8.028 -13.197 2.284 1.00 92.00 153 LEU A CA 1
ATOM 1194 C C . LEU A 1 153 ? 8.274 -14.457 3.131 1.00 92.00 153 LEU A C 1
ATOM 1196 O O . LEU A 1 153 ? 8.660 -15.495 2.606 1.00 92.00 153 LEU A O 1
ATOM 1200 N N . ARG A 1 154 ? 8.066 -14.382 4.452 1.00 90.81 154 ARG A N 1
ATOM 1201 C CA . ARG A 1 154 ? 8.306 -15.515 5.364 1.00 90.81 154 ARG A CA 1
ATOM 1202 C C . ARG A 1 154 ? 7.111 -16.440 5.547 1.00 90.81 154 ARG A C 1
ATOM 1204 O O . ARG A 1 154 ? 7.300 -17.585 5.945 1.00 90.81 154 ARG A O 1
ATOM 1211 N N . ASN A 1 155 ? 5.893 -15.929 5.379 1.00 89.44 155 ASN A N 1
ATOM 1212 C CA . ASN A 1 155 ? 4.683 -16.631 5.818 1.00 89.44 155 ASN A CA 1
ATOM 1213 C C . ASN A 1 155 ? 3.718 -16.957 4.679 1.00 89.44 155 ASN A C 1
ATOM 1215 O O . ASN A 1 155 ? 2.804 -17.753 4.889 1.00 89.44 155 ASN A O 1
ATOM 1219 N N . ILE A 1 156 ? 3.887 -16.349 3.505 1.00 88.62 156 ILE A N 1
ATOM 1220 C CA . ILE A 1 156 ? 2.983 -16.515 2.371 1.00 88.62 156 ILE A CA 1
ATOM 1221 C C . ILE A 1 156 ? 3.732 -17.231 1.238 1.00 88.62 156 ILE A C 1
ATOM 1223 O O . ILE A 1 156 ? 4.727 -16.702 0.740 1.00 88.62 156 ILE A O 1
ATOM 1227 N N . PRO A 1 157 ? 3.295 -18.441 0.837 1.00 88.75 157 PRO A N 1
ATOM 1228 C CA . PRO A 1 157 ? 3.874 -19.120 -0.316 1.00 88.75 157 PRO A CA 1
ATOM 1229 C C . PRO A 1 157 ? 3.573 -18.338 -1.598 1.00 88.75 157 PRO A C 1
ATOM 1231 O O . PRO A 1 157 ? 2.556 -17.650 -1.681 1.00 88.75 157 PRO A O 1
ATOM 1234 N N . ASP A 1 158 ? 4.447 -18.474 -2.593 1.00 89.62 158 ASP A N 1
ATOM 1235 C CA . ASP A 1 158 ? 4.308 -17.836 -3.911 1.00 89.62 158 ASP A CA 1
ATOM 1236 C C . ASP A 1 158 ? 4.226 -16.290 -3.878 1.00 89.62 158 ASP A C 1
ATOM 1238 O O . ASP A 1 158 ? 3.780 -15.662 -4.837 1.00 89.62 158 ASP A O 1
ATOM 1242 N N . GLU A 1 159 ? 4.688 -15.655 -2.795 1.00 91.00 159 GLU A N 1
ATOM 1243 C CA . GLU A 1 159 ? 4.725 -14.189 -2.661 1.00 91.00 159 GLU A CA 1
ATOM 1244 C C . GLU A 1 159 ? 5.827 -13.547 -3.522 1.00 91.00 159 GLU A C 1
ATOM 1246 O O . GLU A 1 159 ? 5.656 -12.457 -4.069 1.00 91.00 159 GLU A O 1
ATOM 1251 N N . GLN A 1 160 ? 6.975 -14.215 -3.652 1.00 92.38 160 GLN A N 1
ATOM 1252 C CA . GLN A 1 160 ? 8.120 -13.728 -4.417 1.00 92.38 160 GLN A CA 1
ATOM 1253 C C . GLN A 1 160 ? 8.199 -14.441 -5.767 1.00 92.38 160 GLN A C 1
ATOM 1255 O O . GLN A 1 160 ? 8.069 -15.662 -5.845 1.00 92.38 160 GLN A O 1
ATOM 1260 N N . PHE A 1 161 ? 8.494 -13.696 -6.832 1.00 94.00 161 PHE A N 1
ATOM 1261 C CA . PHE A 1 161 ? 8.746 -14.272 -8.149 1.00 94.00 161 PHE A CA 1
ATOM 1262 C C . PHE A 1 161 ? 9.759 -13.463 -8.961 1.00 94.00 161 PHE A C 1
ATOM 1264 O O . PHE A 1 161 ? 9.926 -12.258 -8.774 1.00 94.00 161 PHE A O 1
ATOM 1271 N N . GLU A 1 162 ? 10.408 -14.147 -9.897 1.00 94.88 162 GLU A N 1
ATOM 1272 C CA . GLU A 1 162 ? 11.145 -13.553 -11.011 1.00 94.88 162 GLU A CA 1
ATOM 1273 C C . GLU A 1 162 ? 10.274 -13.596 -12.273 1.00 94.88 162 GLU A C 1
ATOM 1275 O O . GLU A 1 162 ? 9.523 -14.556 -12.481 1.00 94.88 162 GLU A O 1
ATOM 1280 N N . PHE A 1 163 ? 10.373 -12.559 -13.109 1.00 94.31 163 PHE A N 1
ATOM 1281 C CA . PHE A 1 163 ? 9.687 -12.485 -14.398 1.00 94.31 163 PHE A CA 1
ATOM 1282 C C . PHE A 1 163 ? 10.694 -12.365 -15.542 1.00 94.31 163 PHE A C 1
ATOM 1284 O O . PHE A 1 163 ? 11.527 -11.456 -15.545 1.00 94.31 163 PHE A O 1
ATOM 1291 N N . ASP A 1 164 ? 10.563 -13.243 -16.533 1.00 94.75 164 ASP A N 1
ATOM 1292 C CA . ASP A 1 164 ? 11.269 -13.167 -17.810 1.00 94.75 164 ASP A CA 1
ATOM 1293 C C . ASP A 1 164 ? 10.251 -13.218 -18.955 1.00 94.75 164 ASP A C 1
ATOM 1295 O O . ASP A 1 164 ? 9.551 -14.214 -19.146 1.00 94.75 164 ASP A O 1
ATOM 1299 N N . LYS A 1 165 ? 10.192 -12.146 -19.756 1.00 90.81 165 LYS A N 1
ATOM 1300 C CA . LYS A 1 165 ? 9.279 -12.019 -20.904 1.00 90.81 165 LYS A CA 1
ATOM 1301 C C . LYS A 1 165 ? 9.450 -13.154 -21.920 1.00 90.81 165 LYS A C 1
ATOM 1303 O O . LYS A 1 165 ? 8.485 -13.512 -22.595 1.00 90.81 165 LYS A O 1
ATOM 1308 N N . HIS A 1 166 ? 10.664 -13.686 -22.053 1.00 95.19 166 HIS A N 1
ATOM 1309 C CA . HIS A 1 166 ? 11.001 -14.736 -23.013 1.00 95.19 166 HIS A CA 1
ATOM 1310 C C . HIS A 1 166 ? 11.226 -16.104 -22.350 1.00 95.19 166 HIS A C 1
ATOM 1312 O O . HIS A 1 166 ? 11.593 -17.054 -23.042 1.00 95.19 166 HIS A O 1
ATOM 1318 N N . GLY A 1 167 ? 10.997 -16.211 -21.038 1.00 93.94 167 GLY A N 1
ATOM 1319 C CA . GLY A 1 167 ? 11.123 -17.454 -20.284 1.00 93.94 167 GLY A CA 1
ATOM 1320 C C . GLY A 1 167 ? 9.927 -18.398 -20.455 1.00 93.94 167 GLY A C 1
ATOM 1321 O O . GLY A 1 167 ? 8.818 -17.974 -20.783 1.00 93.94 167 GLY A O 1
ATOM 1322 N N . ASP A 1 168 ? 10.154 -19.685 -20.181 1.00 92.56 168 ASP A N 1
ATOM 1323 C CA . ASP A 1 168 ? 9.123 -20.727 -20.090 1.00 92.56 168 ASP A CA 1
ATOM 1324 C C . ASP A 1 168 ? 9.355 -21.580 -18.820 1.00 92.56 168 ASP A C 1
ATOM 1326 O O . ASP A 1 168 ? 10.295 -22.383 -18.794 1.00 92.56 168 ASP A O 1
ATOM 1330 N N . PRO A 1 169 ? 8.570 -21.393 -17.737 1.00 93.06 169 PRO A N 1
ATOM 1331 C CA . PRO A 1 169 ? 7.483 -20.420 -17.585 1.00 93.06 169 PRO A CA 1
ATOM 1332 C C . PRO A 1 169 ? 7.993 -18.972 -17.453 1.00 93.06 169 PRO A C 1
ATOM 1334 O O . PRO A 1 169 ? 9.087 -18.734 -16.947 1.00 93.06 169 PRO A O 1
ATOM 1337 N N . GLN A 1 170 ? 7.168 -17.990 -17.842 1.00 94.94 170 GLN A N 1
ATOM 1338 C CA . GLN A 1 170 ? 7.499 -16.557 -17.699 1.00 94.94 170 GLN A CA 1
ATOM 1339 C C . GLN A 1 170 ? 7.644 -16.115 -16.238 1.00 94.94 170 GLN A C 1
ATOM 1341 O O . GLN A 1 170 ? 8.388 -15.185 -15.936 1.00 94.94 170 GLN A O 1
ATOM 1346 N N . TYR A 1 171 ? 6.909 -16.773 -15.340 1.00 95.00 171 TYR A N 1
ATOM 1347 C CA . TYR A 1 171 ? 6.935 -16.521 -13.906 1.00 95.00 171 TYR A CA 1
ATOM 1348 C C . TYR A 1 171 ? 7.607 -17.684 -13.198 1.00 95.00 171 TYR A C 1
ATOM 1350 O O . TYR A 1 171 ? 7.192 -18.837 -13.337 1.00 95.00 171 TYR A O 1
ATOM 1358 N N . LYS A 1 172 ? 8.606 -17.365 -12.382 1.00 94.56 172 LYS A N 1
ATOM 1359 C CA . LYS A 1 172 ? 9.278 -18.324 -11.515 1.00 94.56 172 LYS A CA 1
ATOM 1360 C C . LYS A 1 172 ? 9.091 -17.897 -10.068 1.00 94.56 172 LYS A C 1
ATOM 1362 O O . LYS A 1 172 ? 9.767 -16.985 -9.598 1.00 94.56 172 LYS A O 1
ATOM 1367 N N . PHE A 1 173 ? 8.169 -18.560 -9.378 1.00 92.69 173 PHE A N 1
ATOM 1368 C CA . PHE A 1 173 ? 7.918 -18.332 -7.959 1.00 92.69 173 PHE A CA 1
ATOM 1369 C C . PHE A 1 173 ? 9.067 -18.877 -7.110 1.00 92.69 173 PHE A C 1
ATOM 1371 O O . PHE A 1 173 ? 9.622 -19.944 -7.384 1.00 92.69 173 PHE A O 1
ATOM 1378 N N . ILE A 1 174 ? 9.438 -18.112 -6.091 1.00 87.44 174 ILE A N 1
ATOM 1379 C CA . ILE A 1 174 ? 10.551 -18.394 -5.195 1.00 87.44 174 ILE A CA 1
ATOM 1380 C C . ILE A 1 174 ? 9.977 -18.467 -3.789 1.00 87.44 174 ILE A C 1
ATOM 1382 O O . ILE A 1 174 ? 9.465 -17.483 -3.265 1.00 87.44 174 ILE A O 1
ATOM 1386 N N . ASN A 1 175 ? 10.101 -19.631 -3.160 1.00 78.62 175 ASN A N 1
ATOM 1387 C CA . ASN A 1 175 ? 9.893 -19.727 -1.724 1.00 78.62 175 ASN A CA 1
ATOM 1388 C C . ASN A 1 175 ? 11.163 -19.215 -1.049 1.00 78.62 175 ASN A C 1
ATOM 1390 O O . ASN A 1 175 ? 12.234 -19.802 -1.223 1.00 78.62 175 ASN A O 1
ATOM 1394 N N . SER A 1 176 ? 11.056 -18.086 -0.354 1.00 69.50 176 SER A N 1
ATOM 1395 C CA . SER A 1 176 ? 12.204 -17.443 0.273 1.00 69.50 176 SER A CA 1
ATOM 1396 C C . SER A 1 176 ? 12.818 -18.353 1.347 1.00 69.50 176 SER A C 1
ATOM 1398 O O . SER A 1 176 ? 12.109 -19.028 2.097 1.00 69.50 176 SER A O 1
ATOM 1400 N N . ASP A 1 177 ? 14.151 -18.367 1.429 1.00 75.50 177 ASP A N 1
ATOM 1401 C CA . ASP A 1 177 ? 14.872 -18.953 2.564 1.00 75.50 177 ASP A CA 1
ATOM 1402 C C . ASP A 1 177 ? 14.408 -18.267 3.869 1.00 75.50 177 ASP A C 1
ATOM 1404 O O . ASP A 1 177 ? 14.103 -17.067 3.842 1.00 75.50 177 ASP A O 1
ATOM 1408 N N . PRO A 1 178 ? 14.365 -18.966 5.023 1.00 75.81 178 PRO A N 1
ATOM 1409 C CA . PRO A 1 178 ? 14.137 -18.331 6.322 1.00 75.81 178 PRO A CA 1
ATOM 1410 C C . PRO A 1 178 ? 14.965 -17.054 6.540 1.00 75.81 178 PRO A C 1
ATOM 1412 O O . PRO A 1 178 ? 14.502 -16.113 7.196 1.00 75.81 178 PRO A O 1
ATOM 1415 N N . ASN A 1 179 ? 16.176 -17.006 5.978 1.00 87.06 179 ASN A N 1
ATOM 1416 C CA . ASN A 1 179 ? 17.014 -15.823 5.953 1.00 87.06 179 ASN A CA 1
ATOM 1417 C C . ASN A 1 179 ? 16.875 -15.029 4.641 1.00 87.06 179 ASN A C 1
ATOM 1419 O O . ASN A 1 179 ? 17.602 -15.243 3.675 1.00 87.06 179 ASN A O 1
ATOM 1423 N N . ILE A 1 180 ? 15.986 -14.036 4.657 1.00 92.62 180 ILE A N 1
ATOM 1424 C CA . ILE A 1 180 ? 15.724 -13.122 3.531 1.00 92.62 180 ILE A CA 1
ATOM 1425 C C . ILE A 1 180 ? 16.728 -11.961 3.404 1.00 92.62 180 ILE A C 1
ATOM 1427 O O . ILE A 1 180 ? 16.609 -11.150 2.490 1.00 92.62 180 ILE A O 1
ATOM 1431 N N . PHE A 1 181 ? 17.685 -11.829 4.328 1.00 95.12 181 PHE A N 1
ATOM 1432 C CA . PHE A 1 181 ? 18.592 -10.680 4.394 1.00 95.12 181 PHE A CA 1
ATOM 1433 C C . PHE A 1 181 ? 20.002 -10.986 3.857 1.00 95.12 181 PHE A C 1
ATOM 1435 O O . PHE A 1 181 ? 20.475 -12.119 3.981 1.00 95.12 181 PHE A O 1
ATOM 1442 N N . PRO A 1 182 ? 20.739 -9.961 3.382 1.00 96.38 182 PRO A N 1
ATOM 1443 C CA . PRO A 1 182 ? 20.284 -8.588 3.140 1.00 96.38 182 PRO A CA 1
ATOM 1444 C C . PRO A 1 182 ? 19.524 -8.472 1.814 1.00 96.38 182 PRO A C 1
ATOM 1446 O O . PRO A 1 182 ? 19.746 -9.254 0.893 1.00 96.38 182 PRO A O 1
ATOM 1449 N N . TYR A 1 183 ? 18.684 -7.446 1.681 1.00 96.25 183 TYR A N 1
ATOM 1450 C CA . TYR A 1 183 ? 18.040 -7.136 0.405 1.00 96.25 183 TYR A CA 1
ATOM 1451 C C . TYR A 1 183 ? 17.885 -5.631 0.182 1.00 96.25 183 TYR A C 1
ATOM 1453 O O . TYR A 1 183 ? 17.961 -4.814 1.106 1.00 96.25 183 TYR A O 1
ATOM 1461 N N . LEU A 1 184 ? 17.682 -5.269 -1.085 1.00 97.69 184 LEU A N 1
ATOM 1462 C CA . LEU A 1 184 ? 17.334 -3.917 -1.487 1.00 97.69 184 LEU A CA 1
ATOM 1463 C C . LEU A 1 184 ? 15.835 -3.853 -1.768 1.00 97.69 184 LEU A C 1
ATOM 1465 O O . LEU A 1 184 ? 15.327 -4.599 -2.600 1.00 97.69 184 LEU A O 1
ATOM 1469 N N . LEU A 1 185 ? 15.135 -2.942 -1.101 1.00 97.50 185 LEU A N 1
ATOM 1470 C CA . LEU A 1 185 ? 13.723 -2.691 -1.349 1.00 97.50 185 LEU A CA 1
ATOM 1471 C C . LEU A 1 185 ? 13.553 -1.388 -2.118 1.00 97.50 185 LEU A C 1
ATOM 1473 O O . LEU A 1 185 ? 13.861 -0.307 -1.616 1.00 97.50 185 LEU A O 1
ATOM 1477 N N . VAL A 1 186 ? 13.036 -1.499 -3.338 1.00 97.81 186 VAL A N 1
ATOM 1478 C CA . VAL A 1 186 ? 12.696 -0.356 -4.188 1.00 97.81 186 VAL A CA 1
ATOM 1479 C C . VAL A 1 186 ? 11.181 -0.187 -4.172 1.00 97.81 186 VAL A C 1
ATOM 1481 O O . VAL A 1 186 ? 10.457 -0.886 -4.872 1.00 97.81 186 VAL A O 1
ATOM 1484 N N . ASN A 1 187 ? 10.692 0.734 -3.344 1.00 96.06 187 ASN A N 1
ATOM 1485 C CA . ASN A 1 187 ? 9.266 1.020 -3.237 1.00 96.06 187 ASN A CA 1
ATOM 1486 C C . ASN A 1 187 ? 8.866 2.102 -4.244 1.00 96.06 187 ASN A C 1
ATOM 1488 O O . ASN A 1 187 ? 9.253 3.264 -4.090 1.00 96.06 187 ASN A O 1
ATOM 1492 N N . ILE A 1 188 ? 8.093 1.720 -5.261 1.00 96.12 188 ILE A N 1
ATOM 1493 C CA . ILE A 1 188 ? 7.618 2.610 -6.325 1.00 96.12 188 ILE A CA 1
ATOM 1494 C C . ILE A 1 188 ? 6.167 3.005 -6.028 1.00 96.12 188 ILE A C 1
ATOM 1496 O O . ILE A 1 188 ? 5.232 2.240 -6.249 1.00 96.12 188 ILE A O 1
ATOM 1500 N N . GLY A 1 189 ? 5.983 4.221 -5.522 1.00 92.56 189 GLY A N 1
ATOM 1501 C CA . GLY A 1 189 ? 4.686 4.866 -5.329 1.00 92.56 189 GLY A CA 1
ATOM 1502 C C . GLY A 1 189 ? 4.550 6.099 -6.222 1.00 92.56 189 GLY A C 1
ATOM 1503 O O . GLY A 1 189 ? 4.949 6.087 -7.386 1.00 92.56 189 GLY A O 1
ATOM 1504 N N . SER A 1 190 ? 4.015 7.201 -5.676 1.00 91.75 190 SER A N 1
ATOM 1505 C CA . SER A 1 190 ? 3.992 8.490 -6.388 1.00 91.75 190 SER A CA 1
ATOM 1506 C C . SER A 1 190 ? 5.415 8.951 -6.752 1.00 91.75 190 SER A C 1
ATOM 1508 O O . SER A 1 190 ? 5.639 9.398 -7.874 1.00 91.75 190 SER A O 1
ATOM 1510 N N . GLY A 1 191 ? 6.367 8.773 -5.828 1.00 93.94 191 GLY A N 1
ATOM 1511 C CA . GLY A 1 191 ? 7.814 8.795 -6.071 1.00 93.94 191 GLY A CA 1
ATOM 1512 C C . GLY A 1 191 ? 8.433 7.417 -5.805 1.00 93.94 191 GLY A C 1
ATOM 1513 O O . GLY A 1 191 ? 7.711 6.433 -5.661 1.00 93.94 191 GLY A O 1
ATOM 1514 N N . VAL A 1 192 ? 9.757 7.341 -5.692 1.00 96.75 192 VAL A N 1
ATOM 1515 C CA . VAL A 1 192 ? 10.487 6.093 -5.417 1.00 96.75 192 VAL A CA 1
ATOM 1516 C C . VAL A 1 192 ? 11.350 6.237 -4.168 1.00 96.75 192 VAL A C 1
ATOM 1518 O O . VAL A 1 192 ? 12.060 7.232 -3.998 1.00 96.75 192 VAL A O 1
ATOM 1521 N N . SER A 1 193 ? 11.324 5.221 -3.307 1.00 96.25 193 SER A N 1
ATOM 1522 C CA . SER A 1 193 ? 12.230 5.083 -2.165 1.00 96.25 193 SER A CA 1
ATOM 1523 C C . SER A 1 193 ? 13.086 3.834 -2.327 1.00 96.25 193 SER A C 1
ATOM 1525 O O . SER A 1 193 ? 12.556 2.767 -2.624 1.00 96.25 193 SER A O 1
ATOM 1527 N N . ILE A 1 194 ? 14.396 3.968 -2.128 1.00 98.00 194 ILE A N 1
ATOM 1528 C CA . ILE A 1 194 ? 15.357 2.867 -2.216 1.00 98.00 194 ILE A CA 1
ATOM 1529 C C . ILE A 1 194 ? 15.926 2.628 -0.821 1.00 98.00 194 ILE A C 1
ATOM 1531 O O . ILE A 1 194 ? 16.537 3.515 -0.219 1.00 98.00 194 ILE A O 1
ATOM 1535 N N . MET A 1 195 ? 15.705 1.420 -0.323 1.00 97.56 195 MET A N 1
ATOM 1536 C CA . MET A 1 195 ? 15.998 0.997 1.038 1.00 97.56 195 MET A CA 1
ATOM 1537 C C . MET A 1 195 ? 17.020 -0.130 1.022 1.00 97.56 195 MET A C 1
ATOM 1539 O O . MET A 1 195 ? 16.820 -1.128 0.332 1.00 97.56 195 MET A O 1
ATOM 1543 N N . LYS A 1 196 ? 18.069 -0.005 1.829 1.00 98.12 196 LYS A N 1
ATOM 1544 C CA . LYS A 1 196 ? 18.948 -1.119 2.185 1.00 98.12 196 LYS A CA 1
ATOM 1545 C C . LYS A 1 196 ? 18.410 -1.746 3.466 1.00 98.12 196 LYS A C 1
ATOM 1547 O O . LYS A 1 196 ? 18.268 -1.040 4.463 1.00 98.12 196 LYS A O 1
ATOM 1552 N N . VAL A 1 197 ? 18.109 -3.042 3.439 1.00 98.00 197 VAL A N 1
ATOM 1553 C CA . VAL A 1 197 ? 17.580 -3.778 4.594 1.00 98.00 197 VAL A CA 1
ATOM 1554 C C . VAL A 1 197 ? 18.568 -4.868 4.990 1.00 98.00 197 VAL A C 1
ATOM 1556 O O . VAL A 1 197 ? 18.813 -5.810 4.237 1.00 98.00 197 VAL A O 1
ATOM 1559 N N . GLU A 1 198 ? 19.155 -4.722 6.175 1.00 97.62 198 GLU A N 1
ATOM 1560 C CA . GLU A 1 198 ? 20.138 -5.659 6.731 1.00 97.62 198 GLU A CA 1
ATOM 1561 C C . GLU A 1 198 ? 19.516 -6.605 7.762 1.00 97.62 198 GLU A C 1
ATOM 1563 O O . GLU A 1 198 ? 19.990 -7.724 7.934 1.00 97.62 198 GLU A O 1
ATOM 1568 N N . SER A 1 199 ? 18.455 -6.172 8.446 1.00 96.12 199 SER A N 1
ATOM 1569 C CA . SER A 1 199 ? 17.647 -7.003 9.340 1.00 96.12 199 SER A CA 1
ATOM 1570 C C . SER A 1 199 ? 16.265 -6.381 9.565 1.00 96.12 199 SER A C 1
ATOM 1572 O O . SER A 1 199 ? 15.982 -5.281 9.090 1.00 96.12 199 SER A O 1
ATOM 1574 N N . ASP A 1 200 ? 15.406 -7.041 10.350 1.00 93.94 200 ASP A N 1
ATOM 1575 C CA . ASP A 1 200 ? 14.087 -6.508 10.731 1.00 93.94 200 ASP A CA 1
ATOM 1576 C C . ASP A 1 200 ? 14.149 -5.157 11.464 1.00 93.94 200 ASP A C 1
ATOM 1578 O O . ASP A 1 200 ? 13.165 -4.418 11.476 1.00 93.94 200 ASP A O 1
ATOM 1582 N N . SER A 1 201 ? 15.284 -4.833 12.087 1.00 94.88 201 SER A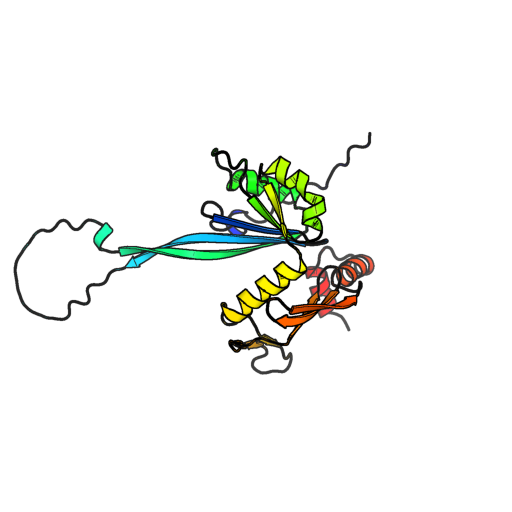 N 1
ATOM 1583 C CA . SER A 1 201 ? 15.488 -3.593 12.843 1.00 94.88 201 SER A CA 1
ATOM 1584 C C . SER A 1 201 ? 16.639 -2.731 12.321 1.00 94.88 201 SER A C 1
ATOM 1586 O O . SER A 1 201 ? 16.860 -1.651 12.864 1.00 94.88 201 SER A O 1
ATOM 1588 N N . SER A 1 202 ? 17.390 -3.199 11.318 1.00 97.19 202 SER A N 1
ATOM 1589 C CA . SER A 1 202 ? 18.495 -2.463 10.695 1.00 97.19 202 SER A CA 1
ATOM 1590 C C . SER A 1 202 ? 18.190 -2.237 9.226 1.00 97.19 202 SER A C 1
ATOM 1592 O O . SER A 1 202 ? 18.293 -3.143 8.396 1.00 97.19 202 SER A O 1
ATOM 1594 N N . TYR A 1 203 ? 17.787 -1.015 8.912 1.00 97.25 203 TYR A N 1
ATOM 1595 C CA . TYR A 1 203 ? 17.490 -0.591 7.559 1.00 97.25 203 TYR A CA 1
ATOM 1596 C C . TYR A 1 203 ? 17.664 0.913 7.427 1.00 97.25 203 TYR A C 1
ATOM 1598 O O . TYR A 1 203 ? 17.431 1.675 8.365 1.00 97.25 203 TYR A O 1
ATOM 1606 N N . GLU A 1 204 ? 18.039 1.346 6.232 1.00 96.88 204 GLU A N 1
ATOM 1607 C CA . GLU A 1 204 ? 18.241 2.755 5.932 1.00 96.88 204 GLU A CA 1
ATOM 1608 C C . GLU A 1 204 ? 17.777 3.090 4.517 1.00 96.88 204 GLU A C 1
ATOM 1610 O O . GLU A 1 204 ? 17.864 2.286 3.582 1.00 96.88 204 GLU A O 1
ATOM 1615 N N . ARG A 1 205 ? 17.274 4.313 4.356 1.00 96.81 205 ARG A N 1
ATOM 1616 C CA . ARG A 1 205 ? 16.949 4.857 3.044 1.00 96.81 205 ARG A CA 1
ATOM 1617 C C . ARG A 1 205 ? 18.229 5.350 2.388 1.00 96.81 205 ARG A C 1
ATOM 1619 O O . ARG A 1 205 ? 18.703 6.438 2.701 1.00 96.81 205 ARG A O 1
ATOM 1626 N N . ILE A 1 206 ? 18.745 4.575 1.443 1.00 97.62 206 ILE A N 1
ATOM 1627 C CA . ILE A 1 206 ? 19.982 4.908 0.725 1.00 97.62 206 ILE A CA 1
ATOM 1628 C C . ILE A 1 206 ? 19.748 5.819 -0.483 1.00 97.62 206 ILE A C 1
ATOM 1630 O O . ILE A 1 206 ? 20.695 6.362 -1.044 1.00 97.62 206 ILE A O 1
ATOM 1634 N N . GLY A 1 207 ? 18.495 6.001 -0.908 1.00 97.19 207 GLY A N 1
ATOM 1635 C CA . GLY A 1 207 ? 18.191 6.879 -2.028 1.00 97.19 207 GLY A CA 1
ATOM 1636 C C . GLY A 1 207 ? 16.720 6.926 -2.409 1.00 97.19 207 GLY A C 1
ATOM 1637 O O . GLY A 1 207 ? 15.837 6.429 -1.709 1.00 97.19 207 GLY A O 1
ATOM 1638 N N . GLY A 1 208 ? 16.458 7.563 -3.543 1.00 96.62 208 GLY A N 1
ATOM 1639 C CA . GLY A 1 208 ? 15.146 7.614 -4.170 1.00 96.62 208 GLY A CA 1
ATOM 1640 C C . GLY A 1 208 ? 15.058 8.716 -5.216 1.00 96.62 208 GLY A C 1
ATOM 1641 O O . GLY A 1 208 ? 15.990 9.499 -5.386 1.00 96.62 208 GLY A O 1
ATOM 1642 N N . THR A 1 209 ? 13.927 8.781 -5.906 1.00 97.38 209 THR A N 1
ATOM 1643 C CA . THR A 1 209 ? 13.668 9.772 -6.956 1.00 97.38 209 THR A CA 1
ATOM 1644 C C . THR A 1 209 ? 12.230 10.271 -6.871 1.00 97.38 209 THR A C 1
ATOM 1646 O O . THR A 1 209 ? 11.336 9.550 -6.429 1.00 97.38 209 THR A O 1
ATOM 1649 N N . SER A 1 210 ? 11.995 11.515 -7.283 1.00 95.25 210 SER A N 1
ATOM 1650 C CA . SER A 1 210 ? 10.641 12.042 -7.480 1.00 95.25 210 SER A CA 1
ATOM 1651 C C . SER A 1 210 ? 9.982 11.501 -8.753 1.00 95.25 210 SER A C 1
ATOM 1653 O O . SER A 1 210 ? 8.766 11.600 -8.883 1.00 95.25 210 SER A O 1
ATOM 1655 N N . LEU A 1 211 ? 10.763 10.907 -9.663 1.00 96.56 211 LEU A N 1
ATOM 1656 C CA . LEU A 1 211 ? 10.288 10.281 -10.895 1.00 96.56 211 LEU A CA 1
ATOM 1657 C C . LEU A 1 211 ? 9.768 8.869 -10.599 1.00 96.56 211 LEU A C 1
ATOM 1659 O O . LEU A 1 211 ? 10.490 7.886 -10.745 1.00 96.56 211 LEU A O 1
ATOM 1663 N N . GLY A 1 212 ? 8.531 8.788 -10.113 1.00 94.69 212 GLY A N 1
ATOM 1664 C CA . GLY A 1 212 ? 7.839 7.530 -9.823 1.00 94.69 212 GLY A CA 1
ATOM 1665 C C . GLY A 1 212 ? 6.564 7.354 -10.642 1.00 94.69 212 GLY A C 1
ATOM 1666 O O . GLY A 1 212 ? 6.376 7.969 -11.694 1.00 94.69 212 GLY A O 1
ATOM 1667 N N . GLY A 1 213 ? 5.637 6.551 -10.120 1.00 92.56 213 GLY A N 1
ATOM 1668 C CA . GLY A 1 213 ? 4.342 6.310 -10.758 1.00 92.56 213 GLY A CA 1
ATOM 1669 C C . GLY A 1 213 ? 3.488 7.574 -10.888 1.00 92.56 213 GLY A C 1
ATOM 1670 O O . GLY A 1 213 ? 2.707 7.690 -11.825 1.00 92.56 213 GLY A O 1
ATOM 1671 N N . GLY A 1 214 ? 3.672 8.563 -10.004 1.00 92.31 214 GLY A N 1
ATOM 1672 C CA . GLY A 1 214 ? 2.987 9.854 -10.104 1.00 92.31 214 GLY A CA 1
ATOM 1673 C C . GLY A 1 214 ? 3.440 10.674 -11.313 1.00 92.31 214 GLY A C 1
ATOM 1674 O O . GLY A 1 214 ? 2.629 11.372 -11.915 1.00 92.31 214 GLY A O 1
ATOM 1675 N N . THR A 1 215 ? 4.712 10.556 -11.701 1.00 94.88 215 THR A N 1
ATOM 1676 C CA . THR A 1 215 ? 5.238 11.191 -12.914 1.00 94.88 215 THR A CA 1
ATOM 1677 C C . THR A 1 215 ? 4.699 10.513 -14.165 1.00 94.88 215 THR A C 1
ATOM 1679 O O . THR A 1 215 ? 4.213 11.213 -15.048 1.00 94.88 215 THR A O 1
ATOM 1682 N N . PHE A 1 216 ? 4.734 9.174 -14.218 1.00 93.44 216 PHE A N 1
ATOM 1683 C CA . PHE A 1 216 ? 4.148 8.406 -15.321 1.00 93.44 216 PHE A CA 1
ATOM 1684 C C . PHE A 1 216 ? 2.667 8.744 -15.502 1.00 93.44 216 PHE A C 1
ATOM 1686 O O . PHE A 1 216 ? 2.254 9.137 -16.588 1.00 93.44 216 PHE A O 1
ATOM 1693 N N . TRP A 1 217 ? 1.889 8.684 -14.419 1.00 91.50 217 TRP A N 1
ATOM 1694 C CA . TRP A 1 217 ? 0.459 8.962 -14.473 1.00 91.50 217 TRP A CA 1
ATOM 1695 C C . TRP A 1 217 ? 0.175 10.422 -14.850 1.00 91.50 217 TRP A C 1
ATOM 1697 O O . TRP A 1 217 ? -0.595 10.684 -15.767 1.00 91.50 217 TRP A O 1
ATOM 1707 N N . GLY A 1 218 ? 0.829 11.388 -14.198 1.00 92.62 218 GLY A N 1
ATOM 1708 C CA . GLY A 1 218 ? 0.589 12.808 -14.455 1.00 92.62 218 GLY A CA 1
ATOM 1709 C C . GLY A 1 218 ? 0.954 13.238 -15.877 1.00 92.62 218 GLY A C 1
ATOM 1710 O O . GLY A 1 218 ? 0.146 13.877 -16.547 1.00 92.62 218 GLY A O 1
ATOM 1711 N N . LEU A 1 219 ? 2.154 12.882 -16.350 1.00 95.62 219 LEU A N 1
ATOM 1712 C CA . LEU A 1 219 ? 2.584 13.219 -17.710 1.00 95.62 219 LEU A CA 1
ATOM 1713 C C . LEU A 1 219 ? 1.805 12.429 -18.756 1.00 95.62 219 LEU A C 1
ATOM 1715 O O . LEU A 1 219 ? 1.363 13.024 -19.733 1.00 95.62 219 LEU A O 1
ATOM 1719 N N . GLY A 1 220 ? 1.599 11.129 -18.532 1.00 94.81 220 GLY A N 1
ATOM 1720 C CA . GLY A 1 220 ? 0.810 10.280 -19.416 1.00 94.81 220 GLY A CA 1
ATOM 1721 C C . GLY A 1 220 ? -0.575 10.874 -19.645 1.00 94.81 220 GLY A C 1
ATOM 1722 O O . GLY A 1 220 ? -0.926 11.174 -20.780 1.00 94.81 220 GLY A O 1
ATOM 1723 N N . SER A 1 221 ? -1.318 11.161 -18.572 1.00 93.69 221 SER A N 1
ATOM 1724 C CA . SER A 1 221 ? -2.655 11.756 -18.681 1.00 93.69 221 SER A CA 1
ATOM 1725 C C . SER A 1 221 ? -2.657 13.111 -19.395 1.00 93.69 221 SER A C 1
ATOM 1727 O O . SER A 1 221 ? -3.576 13.386 -20.160 1.00 93.69 221 SER A O 1
ATOM 1729 N N . LEU A 1 222 ? -1.650 13.965 -19.179 1.00 96.44 222 LEU A N 1
ATOM 1730 C CA . LEU A 1 222 ? -1.571 15.268 -19.854 1.00 96.44 222 LEU A CA 1
ATOM 1731 C C . LEU A 1 222 ? -1.258 15.151 -21.350 1.00 96.44 222 LEU A C 1
ATOM 1733 O O . LEU A 1 222 ? -1.745 15.962 -22.133 1.00 96.44 222 LEU A O 1
ATOM 1737 N N . LEU A 1 223 ? -0.427 14.183 -21.735 1.00 97.12 223 LEU A N 1
ATOM 1738 C CA . LEU A 1 223 ? 0.046 14.030 -23.109 1.00 97.12 223 LEU A CA 1
ATOM 1739 C C . LEU A 1 223 ? -0.918 13.224 -23.981 1.00 97.12 223 LEU A C 1
ATOM 1741 O O . LEU A 1 223 ? -1.020 13.503 -25.172 1.00 97.12 223 LEU A O 1
ATOM 1745 N N . THR A 1 224 ? -1.621 12.245 -23.408 1.00 95.88 224 THR A N 1
ATOM 1746 C CA . THR A 1 224 ? -2.517 11.351 -24.159 1.00 95.88 224 THR A CA 1
ATOM 1747 C C . THR A 1 224 ? -3.995 11.665 -23.954 1.00 95.88 224 THR A C 1
ATOM 1749 O O . THR A 1 224 ? -4.823 11.253 -24.760 1.00 95.88 224 THR A O 1
ATOM 1752 N N . GLY A 1 225 ? -4.344 12.389 -22.886 1.00 93.25 225 GLY A N 1
ATOM 1753 C CA . GLY A 1 225 ? -5.730 12.602 -22.470 1.00 93.25 225 GLY A CA 1
ATOM 1754 C C . GLY A 1 225 ? -6.348 11.426 -21.704 1.00 93.25 225 GLY A C 1
ATOM 1755 O O . GLY A 1 225 ? -7.519 11.516 -21.347 1.00 93.25 225 GLY A O 1
ATOM 1756 N N . ALA A 1 226 ? -5.588 10.361 -21.417 1.00 92.06 226 ALA A N 1
ATOM 1757 C CA . ALA A 1 226 ? -6.100 9.162 -20.753 1.00 92.06 226 ALA A CA 1
ATOM 1758 C C . ALA A 1 226 ? -6.629 9.426 -19.331 1.00 92.06 226 ALA A C 1
ATOM 1760 O O . ALA A 1 226 ? -6.040 10.168 -18.527 1.00 92.06 226 ALA A O 1
ATOM 1761 N N . HIS A 1 227 ? -7.719 8.741 -18.997 1.00 84.31 227 HIS A N 1
ATOM 1762 C CA . HIS A 1 227 ? -8.506 8.868 -17.779 1.00 84.31 227 HIS A CA 1
ATOM 1763 C C . HIS A 1 227 ? -8.299 7.689 -16.823 1.00 84.31 227 HIS A C 1
ATOM 1765 O O . HIS A 1 227 ? -9.245 7.056 -16.361 1.00 84.31 227 HIS A O 1
ATOM 1771 N N . GLY A 1 228 ? -7.053 7.429 -16.442 1.00 82.88 228 GLY A N 1
ATOM 1772 C CA . GLY A 1 228 ? -6.753 6.424 -15.429 1.00 82.88 228 GLY A CA 1
ATOM 1773 C C . GLY A 1 228 ? -5.376 5.821 -15.605 1.00 82.88 228 GLY A C 1
ATOM 1774 O O . GLY A 1 228 ? -4.675 6.106 -16.569 1.00 82.88 228 GLY A O 1
ATOM 1775 N N . PHE A 1 229 ? -4.984 4.993 -14.641 1.00 85.19 229 PHE A N 1
ATOM 1776 C CA . PHE A 1 229 ? -3.711 4.286 -14.710 1.00 85.19 229 PHE A CA 1
ATOM 1777 C C . PHE A 1 229 ? -3.759 3.127 -15.715 1.00 85.19 229 PHE A C 1
ATOM 1779 O O . PHE A 1 229 ? -2.825 2.973 -16.490 1.00 85.19 229 PHE A O 1
ATOM 1786 N N . ASP A 1 230 ? -4.854 2.360 -15.738 1.00 87.31 230 ASP A N 1
ATOM 1787 C CA . ASP A 1 230 ? -4.981 1.176 -16.600 1.00 87.31 230 ASP A CA 1
ATOM 1788 C C . ASP A 1 230 ? -5.026 1.559 -18.087 1.00 87.31 230 ASP A C 1
ATOM 1790 O O . ASP A 1 230 ? -4.268 1.016 -18.879 1.00 87.31 230 ASP A O 1
ATOM 1794 N N . GLU A 1 231 ? -5.789 2.596 -18.447 1.00 91.38 231 GLU A N 1
ATOM 1795 C CA . GLU A 1 231 ? -5.819 3.125 -19.821 1.00 91.38 231 GLU A CA 1
ATOM 1796 C C . GLU A 1 231 ? -4.431 3.597 -20.293 1.00 91.38 231 GLU A C 1
ATOM 1798 O O . GLU A 1 231 ? -4.067 3.421 -21.453 1.00 91.38 231 GLU A O 1
ATOM 1803 N N . LEU A 1 232 ? -3.617 4.165 -19.395 1.00 92.50 232 LEU A N 1
ATOM 1804 C CA . LEU A 1 232 ? -2.237 4.531 -19.725 1.00 92.50 232 LEU A CA 1
ATOM 1805 C C . LEU A 1 232 ? -1.345 3.313 -19.974 1.00 92.50 232 LEU A C 1
ATOM 1807 O O . LEU A 1 232 ? -0.454 3.395 -20.816 1.00 92.50 232 LEU A O 1
ATOM 1811 N N . LEU A 1 233 ? -1.551 2.210 -19.248 1.00 91.75 233 LEU A N 1
ATOM 1812 C CA . LEU A 1 233 ? -0.824 0.964 -19.495 1.00 91.75 233 LEU A CA 1
ATOM 1813 C C . LEU A 1 233 ? -1.232 0.339 -20.830 1.00 91.75 233 LEU A C 1
ATOM 1815 O O . LEU A 1 233 ? -0.355 -0.117 -21.562 1.00 91.75 233 LEU A O 1
ATOM 1819 N N . ASP A 1 234 ? -2.523 0.375 -21.161 1.00 93.31 234 ASP A N 1
ATOM 1820 C CA . ASP A 1 234 ? -3.036 -0.116 -22.440 1.00 93.31 234 ASP A CA 1
ATOM 1821 C C . ASP A 1 234 ? -2.416 0.673 -23.602 1.00 93.31 234 ASP A C 1
ATOM 1823 O O . ASP A 1 234 ? -1.805 0.079 -24.489 1.00 93.31 234 ASP A O 1
ATOM 1827 N N . LEU A 1 235 ? -2.436 2.011 -23.538 1.00 94.38 235 LEU A N 1
ATOM 1828 C CA . LEU A 1 235 ? -1.782 2.868 -24.536 1.00 94.38 235 LEU A CA 1
ATOM 1829 C C . LEU A 1 235 ? -0.273 2.605 -24.638 1.00 94.38 235 LEU A C 1
ATOM 1831 O O . LEU A 1 235 ? 0.277 2.568 -25.736 1.00 94.38 235 LEU A O 1
ATOM 1835 N N . ALA A 1 236 ? 0.411 2.418 -23.505 1.00 93.38 236 ALA A N 1
ATOM 1836 C CA . ALA A 1 236 ? 1.842 2.122 -23.491 1.00 93.38 236 ALA A CA 1
ATOM 1837 C C . ALA A 1 236 ? 2.169 0.752 -24.111 1.00 93.38 236 ALA A C 1
ATOM 1839 O O . ALA A 1 236 ? 3.255 0.582 -24.658 1.00 93.38 236 ALA A O 1
ATOM 1840 N N . SER A 1 237 ? 1.246 -0.212 -24.043 1.00 91.69 237 SER A N 1
ATOM 1841 C CA . SER A 1 237 ? 1.421 -1.540 -24.643 1.00 91.69 237 SER A CA 1
ATOM 1842 C C . SER A 1 237 ? 1.366 -1.528 -26.175 1.00 91.69 237 SER A C 1
ATOM 1844 O O . SER A 1 237 ? 1.917 -2.426 -26.811 1.00 91.69 237 SER A O 1
ATOM 1846 N N . GLU A 1 238 ? 0.746 -0.496 -26.752 1.00 94.19 238 GLU A N 1
ATOM 1847 C CA . GLU A 1 238 ? 0.618 -0.273 -28.196 1.00 94.19 238 GLU A CA 1
ATOM 1848 C C . GLU A 1 238 ? 1.669 0.709 -28.752 1.00 94.19 238 GLU A C 1
ATOM 1850 O O . GLU A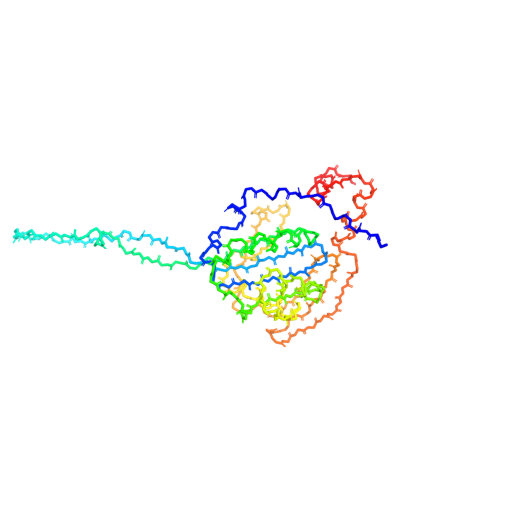 1 238 ? 1.699 0.962 -29.957 1.00 94.19 238 GLU A O 1
ATOM 1855 N N . GLY A 1 239 ? 2.513 1.284 -27.886 1.00 92.44 239 GLY A N 1
ATOM 1856 C CA . GLY A 1 239 ? 3.568 2.221 -28.274 1.00 92.44 239 GLY A CA 1
ATOM 1857 C C . GLY A 1 239 ? 4.737 1.557 -29.014 1.00 92.44 239 GLY A C 1
ATOM 1858 O O . GLY A 1 239 ? 4.980 0.360 -28.858 1.00 92.44 239 GLY A O 1
ATOM 1859 N N . ASP A 1 240 ? 5.466 2.362 -29.793 1.00 86.50 240 ASP A N 1
ATOM 1860 C CA . ASP A 1 240 ? 6.718 1.998 -30.486 1.00 86.50 240 ASP A CA 1
ATOM 1861 C C . ASP A 1 240 ? 7.944 2.498 -29.699 1.00 86.50 240 ASP A C 1
ATOM 1863 O O . ASP A 1 240 ? 7.965 3.706 -29.348 1.00 86.50 240 ASP A O 1
#